Protein AF-A0A5Y1YD82-F1 (afdb_monomer_lite)

Structure (mmCIF, N/CA/C/O backbone):
data_AF-A0A5Y1YD82-F1
#
_entry.id   AF-A0A5Y1YD82-F1
#
loop_
_atom_site.group_PDB
_atom_site.id
_atom_site.type_symbol
_atom_site.label_atom_id
_atom_site.label_alt_id
_atom_site.label_comp_id
_atom_site.label_asym_id
_atom_site.label_entity_id
_atom_site.label_seq_id
_atom_site.pdbx_PDB_ins_code
_atom_site.Cartn_x
_atom_site.Cartn_y
_atom_site.Cartn_z
_atom_site.occupancy
_atom_site.B_iso_or_equiv
_atom_site.auth_seq_id
_atom_site.auth_comp_id
_atom_site.auth_asym_id
_atom_site.auth_atom_id
_atom_site.pdbx_PDB_model_num
ATOM 1 N N . MET A 1 1 ? 6.017 -5.560 -27.599 1.00 80.31 1 MET A N 1
ATOM 2 C CA . MET A 1 1 ? 6.055 -4.104 -27.843 1.00 80.31 1 MET A CA 1
ATOM 3 C C . MET A 1 1 ? 4.848 -3.434 -27.216 1.00 80.31 1 MET A C 1
ATOM 5 O O . MET A 1 1 ? 3.719 -3.766 -27.571 1.00 80.31 1 MET A O 1
ATOM 9 N N . ARG A 1 2 ? 5.091 -2.476 -26.322 1.00 87.25 2 ARG A N 1
ATOM 10 C CA . ARG A 1 2 ? 4.106 -1.483 -25.877 1.00 87.25 2 ARG A CA 1
ATOM 11 C C . ARG A 1 2 ? 4.616 -0.113 -26.314 1.00 87.25 2 ARG A C 1
ATOM 13 O O . ARG A 1 2 ? 5.821 0.108 -26.302 1.00 87.25 2 ARG A O 1
ATOM 20 N N . ALA A 1 3 ? 3.731 0.776 -26.743 1.00 90.56 3 ALA A N 1
ATOM 21 C CA . ALA A 1 3 ? 4.128 2.099 -27.207 1.00 90.56 3 ALA A CA 1
ATOM 22 C C . ALA A 1 3 ? 3.025 3.121 -26.938 1.00 90.56 3 ALA A C 1
ATOM 24 O O . ALA A 1 3 ? 1.842 2.793 -27.032 1.00 90.56 3 ALA A O 1
ATOM 25 N N . ILE A 1 4 ? 3.430 4.354 -26.645 1.00 92.06 4 ILE A N 1
ATOM 26 C CA . ILE A 1 4 ? 2.550 5.521 -26.590 1.00 92.06 4 ILE A CA 1
ATOM 27 C C . ILE A 1 4 ? 2.582 6.167 -27.967 1.00 92.06 4 ILE A C 1
ATOM 29 O O . ILE A 1 4 ? 3.643 6.577 -28.435 1.00 92.06 4 ILE A O 1
ATOM 33 N N . LEU A 1 5 ? 1.431 6.251 -28.628 1.00 92.81 5 LEU A N 1
ATOM 34 C CA . LEU A 1 5 ? 1.308 6.846 -29.956 1.00 92.81 5 LEU A CA 1
ATOM 35 C C . LEU A 1 5 ? 0.398 8.067 -29.896 1.00 92.81 5 LEU A C 1
ATOM 37 O O . LEU A 1 5 ? -0.635 8.052 -29.232 1.00 92.81 5 LEU A O 1
ATOM 41 N N . THR A 1 6 ? 0.750 9.114 -30.636 1.00 91.75 6 THR A N 1
ATOM 42 C CA . THR A 1 6 ? -0.120 10.282 -30.787 1.00 91.75 6 THR A CA 1
ATOM 43 C C . THR A 1 6 ? -1.214 9.981 -31.808 1.00 91.75 6 THR A C 1
ATOM 45 O O . THR A 1 6 ? -0.917 9.597 -32.945 1.00 91.75 6 THR A O 1
ATOM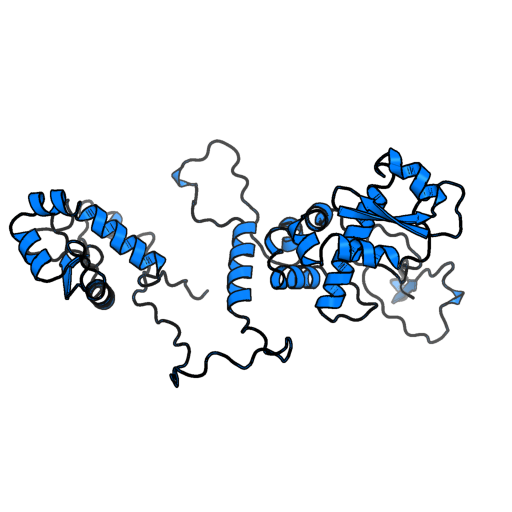 48 N N . ALA A 1 7 ? -2.470 10.169 -31.404 1.00 93.00 7 ALA A N 1
ATOM 49 C CA . ALA A 1 7 ? -3.638 9.998 -32.256 1.00 93.00 7 ALA A CA 1
ATOM 50 C C . ALA A 1 7 ? -4.019 11.309 -32.960 1.00 93.00 7 ALA A C 1
ATOM 52 O O . ALA A 1 7 ? -4.108 12.361 -32.334 1.00 93.00 7 ALA A O 1
ATOM 53 N N . PHE A 1 8 ? -4.286 11.225 -34.262 1.00 93.62 8 PHE A N 1
ATOM 54 C CA . PHE A 1 8 ? -4.741 12.326 -35.109 1.00 93.62 8 PHE A CA 1
ATOM 55 C C . PHE A 1 8 ? -6.108 11.964 -35.706 1.00 93.62 8 PHE A C 1
ATOM 57 O O . PHE A 1 8 ? -6.169 11.332 -36.768 1.00 93.62 8 PHE A O 1
ATOM 64 N N . PRO A 1 9 ? -7.211 12.301 -35.016 1.00 94.00 9 PRO A N 1
ATOM 65 C CA . PRO A 1 9 ? -8.553 11.998 -35.493 1.00 94.00 9 PRO A CA 1
ATOM 66 C C . PRO A 1 9 ? -8.930 12.880 -36.691 1.00 94.00 9 PRO A C 1
ATOM 68 O O . PRO A 1 9 ? -8.783 14.100 -36.663 1.00 94.00 9 PRO A O 1
ATOM 71 N N . GLN A 1 10 ? -9.456 12.254 -37.741 1.00 95.25 10 GLN A N 1
ATOM 72 C CA . GLN A 1 10 ? -10.039 12.898 -38.917 1.00 95.25 10 GLN A CA 1
ATOM 73 C C . GLN A 1 10 ? -11.557 12.724 -38.864 1.00 95.25 10 GLN A C 1
ATOM 75 O O . GLN A 1 10 ? -12.122 11.808 -39.464 1.00 95.25 10 GLN A O 1
ATOM 80 N N . ASN A 1 11 ? -12.225 13.603 -38.114 1.00 93.69 11 ASN A N 1
ATOM 81 C CA . ASN A 1 11 ? -13.640 13.452 -37.753 1.00 93.69 11 ASN A CA 1
ATOM 82 C C . ASN A 1 11 ? -14.576 13.334 -38.969 1.00 93.69 11 ASN A C 1
ATOM 84 O O . ASN A 1 11 ? -15.516 12.543 -38.936 1.00 93.69 11 ASN A O 1
ATOM 88 N N . GLY A 1 12 ? -14.295 14.059 -40.058 1.00 93.69 12 GLY A N 1
ATOM 89 C CA . GLY A 1 12 ? -15.092 13.993 -41.290 1.00 93.69 12 GLY A CA 1
ATOM 90 C C . GLY A 1 12 ? -15.002 12.643 -42.011 1.00 93.69 12 GLY A C 1
ATOM 91 O O . GLY A 1 12 ? -15.996 12.169 -42.548 1.00 93.69 12 GLY A O 1
ATOM 92 N N . ALA A 1 13 ? -13.834 11.995 -41.968 1.00 93.81 13 ALA A N 1
ATOM 93 C CA . ALA A 1 13 ? -13.614 10.670 -42.550 1.00 93.81 13 ALA A CA 1
ATOM 94 C C . ALA A 1 13 ? -13.906 9.526 -41.563 1.00 93.81 13 ALA A C 1
ATOM 96 O O . ALA A 1 13 ? -13.948 8.368 -41.967 1.00 93.81 13 ALA A O 1
ATOM 97 N N . ARG A 1 14 ? -14.090 9.839 -40.271 1.00 92.69 14 ARG A N 1
ATOM 98 C CA . ARG A 1 14 ? -14.199 8.869 -39.166 1.00 92.69 14 ARG A CA 1
ATOM 99 C C . ARG A 1 14 ? -13.013 7.896 -39.107 1.00 92.69 14 ARG A C 1
ATOM 101 O O . ARG A 1 14 ? -13.169 6.733 -38.749 1.00 92.69 14 ARG A O 1
ATOM 108 N N . VAL A 1 15 ? -11.823 8.393 -39.445 1.00 93.50 15 VAL A N 1
ATOM 109 C CA . VAL A 1 15 ? -10.552 7.655 -39.393 1.00 93.50 15 VAL A CA 1
ATOM 110 C C . VAL A 1 15 ? -9.636 8.318 -38.369 1.00 93.50 15 VAL A C 1
ATOM 112 O O . VAL A 1 15 ? -9.556 9.542 -38.322 1.00 93.50 15 VAL A O 1
ATOM 115 N N . THR A 1 16 ? -8.909 7.527 -37.582 1.00 92.50 16 THR A N 1
ATOM 116 C CA . THR A 1 16 ? -7.856 8.024 -36.684 1.00 92.50 16 THR A CA 1
ATOM 117 C C . THR A 1 16 ? -6.507 7.507 -37.153 1.00 92.50 16 THR A C 1
ATOM 119 O O . THR A 1 16 ? -6.305 6.299 -37.260 1.00 92.50 16 THR A O 1
ATOM 122 N N . LEU A 1 17 ? -5.577 8.423 -37.415 1.00 92.25 17 LEU A N 1
ATOM 123 C CA . LEU A 1 17 ? -4.199 8.088 -37.763 1.00 92.25 17 LEU A CA 1
ATOM 124 C C . LEU A 1 17 ? -3.349 8.050 -36.489 1.00 92.25 17 LEU A C 1
ATOM 126 O O . LEU A 1 17 ? -3.398 8.979 -35.685 1.00 92.25 17 LEU A O 1
ATOM 130 N N . LEU A 1 18 ? -2.556 6.994 -36.307 1.00 92.06 18 LEU A N 1
ATOM 131 C CA . LEU A 1 18 ? -1.602 6.880 -35.201 1.00 92.06 18 LEU A CA 1
ATOM 132 C C . LEU A 1 18 ? -0.191 7.145 -35.726 1.00 92.06 18 LEU A C 1
ATOM 134 O O . LEU A 1 18 ? 0.280 6.452 -36.628 1.00 92.06 18 LEU A O 1
ATOM 138 N N . LYS A 1 19 ? 0.505 8.137 -35.165 1.00 91.19 19 LYS A N 1
ATOM 139 C CA . LYS A 1 19 ? 1.877 8.462 -35.579 1.00 91.19 19 LYS A CA 1
ATOM 140 C C . LYS A 1 19 ? 2.870 7.486 -34.938 1.00 91.19 19 LYS A C 1
ATOM 142 O O . LYS A 1 19 ? 3.299 7.698 -33.810 1.00 91.19 19 LYS A O 1
ATOM 147 N N . SER A 1 20 ? 3.253 6.439 -35.673 1.00 88.50 20 SER A N 1
ATOM 148 C CA . SER A 1 20 ? 4.216 5.406 -35.244 1.00 88.50 20 SER A CA 1
ATOM 149 C C . SER A 1 20 ? 5.682 5.844 -35.288 1.00 88.50 20 SER A C 1
ATOM 151 O O . SER A 1 20 ? 6.511 5.272 -34.586 1.00 88.50 20 SER A O 1
ATOM 153 N N . GLY A 1 21 ? 6.032 6.840 -36.108 1.00 88.69 21 GLY A N 1
ATOM 154 C CA . GLY A 1 21 ? 7.402 7.353 -36.204 1.00 88.69 21 GLY A CA 1
ATOM 155 C C . GLY A 1 21 ? 8.426 6.258 -36.528 1.00 88.69 21 GLY A C 1
ATOM 156 O O . GLY A 1 21 ? 8.247 5.484 -37.472 1.00 88.69 21 GLY A O 1
ATOM 157 N N . ASN A 1 22 ? 9.486 6.166 -35.724 1.00 89.00 22 ASN A N 1
ATOM 158 C CA . ASN A 1 22 ? 10.526 5.141 -35.861 1.00 89.00 22 ASN A CA 1
ATOM 159 C C . ASN A 1 22 ? 10.007 3.706 -35.650 1.00 89.00 22 ASN A C 1
ATOM 161 O O . ASN A 1 22 ? 10.654 2.770 -36.107 1.00 89.00 22 ASN A O 1
ATOM 165 N N . LEU A 1 23 ? 8.831 3.510 -35.045 1.00 89.81 23 LEU A N 1
ATOM 166 C CA . LEU A 1 23 ? 8.227 2.190 -34.824 1.00 89.81 23 LEU A CA 1
ATOM 167 C C . LEU A 1 23 ? 7.476 1.643 -36.041 1.00 89.81 23 LEU A C 1
ATOM 169 O O . LEU A 1 23 ? 7.003 0.511 -35.997 1.00 89.81 23 LEU A O 1
ATOM 173 N N . THR A 1 24 ? 7.374 2.404 -37.134 1.00 90.44 24 THR A N 1
ATOM 174 C CA . THR A 1 24 ? 6.628 1.992 -38.339 1.00 90.44 24 THR A CA 1
ATOM 175 C C . THR A 1 24 ? 7.104 0.641 -38.879 1.00 90.44 24 THR A C 1
ATOM 177 O O . THR A 1 24 ? 6.282 -0.203 -39.210 1.00 90.44 24 THR A O 1
ATOM 180 N N . HIS A 1 25 ? 8.417 0.382 -38.862 1.00 90.38 25 HIS A N 1
ATOM 181 C CA . HIS A 1 25 ? 9.002 -0.890 -39.309 1.00 90.38 25 HIS A CA 1
ATOM 182 C C . HIS A 1 25 ? 8.588 -2.109 -38.459 1.00 90.38 25 HIS A C 1
ATOM 184 O O . HIS A 1 25 ? 8.801 -3.249 -38.866 1.00 90.38 25 HIS A O 1
ATOM 190 N N . ARG A 1 26 ? 8.018 -1.887 -37.267 1.00 88.19 26 ARG A N 1
ATOM 191 C CA . ARG A 1 26 ? 7.539 -2.943 -36.362 1.00 88.19 26 ARG A CA 1
ATOM 192 C C . ARG A 1 26 ? 6.059 -3.265 -36.552 1.00 88.19 26 ARG A C 1
ATOM 194 O O . ARG A 1 26 ? 5.584 -4.235 -35.958 1.00 88.19 26 ARG A O 1
ATOM 201 N N . LEU A 1 27 ? 5.346 -2.469 -37.349 1.00 89.94 27 LEU A N 1
ATOM 202 C CA . LEU A 1 27 ? 3.941 -2.667 -37.687 1.00 89.94 27 LEU A CA 1
ATOM 203 C C . LEU A 1 27 ? 3.828 -3.339 -39.060 1.00 89.94 27 LEU A C 1
ATOM 205 O O . LEU A 1 27 ? 4.589 -3.025 -39.970 1.00 89.94 27 LEU A O 1
ATOM 209 N N . ARG A 1 28 ? 2.894 -4.282 -39.206 1.00 91.44 28 ARG A N 1
ATOM 210 C CA . ARG A 1 28 ? 2.653 -5.005 -40.468 1.00 91.44 28 ARG A CA 1
ATOM 211 C C . ARG A 1 28 ? 1.233 -4.799 -40.975 1.00 91.44 28 ARG A C 1
ATOM 213 O O . ARG A 1 28 ? 0.303 -4.660 -40.178 1.00 91.44 28 ARG A O 1
ATOM 220 N N . ASP A 1 29 ? 1.062 -4.886 -42.289 1.00 91.00 29 ASP A N 1
ATOM 221 C CA . ASP A 1 29 ? -0.257 -4.902 -42.917 1.00 91.00 29 ASP A CA 1
ATOM 222 C C . ASP A 1 29 ? -1.116 -6.037 -42.339 1.00 91.00 29 ASP A C 1
ATOM 224 O O . ASP A 1 29 ? -0.660 -7.168 -42.159 1.00 91.00 29 ASP A O 1
ATOM 228 N N . GLY A 1 30 ? -2.361 -5.716 -41.981 1.00 88.69 30 GLY A N 1
ATOM 229 C CA . GLY A 1 30 ? -3.290 -6.656 -41.344 1.00 88.69 30 GLY A CA 1
ATOM 230 C C . GLY A 1 30 ? -3.011 -6.961 -39.864 1.00 88.69 30 GLY A C 1
ATOM 231 O O . GLY A 1 30 ? -3.744 -7.748 -39.261 1.00 88.69 30 GLY A O 1
ATOM 232 N N . GLN A 1 31 ? -1.996 -6.349 -39.238 1.00 91.06 31 GLN A N 1
ATOM 233 C CA . GLN A 1 31 ? -1.749 -6.511 -37.805 1.00 91.06 31 GLN A CA 1
ATOM 234 C C . GLN A 1 31 ? -2.891 -5.907 -36.980 1.00 91.06 31 GLN A C 1
ATOM 236 O O . GLN A 1 31 ? -3.223 -4.730 -37.095 1.00 91.06 31 GLN A O 1
ATOM 241 N N . ARG A 1 32 ? -3.460 -6.711 -36.079 1.00 90.69 32 ARG A N 1
ATOM 242 C CA . ARG A 1 32 ? -4.433 -6.238 -35.090 1.00 90.69 32 ARG A CA 1
ATOM 243 C C . ARG A 1 32 ? -3.694 -5.620 -33.904 1.00 90.69 32 ARG A C 1
ATOM 245 O O . ARG A 1 32 ? -2.802 -6.251 -33.341 1.00 90.69 32 ARG A O 1
ATOM 252 N N . ILE A 1 33 ? -4.077 -4.403 -33.525 1.00 90.06 33 ILE A N 1
ATOM 253 C CA . ILE A 1 33 ? -3.484 -3.646 -32.415 1.00 90.06 33 ILE A CA 1
ATOM 254 C C . ILE A 1 33 ? -4.590 -3.338 -31.402 1.00 90.06 33 ILE A C 1
ATOM 256 O O . ILE A 1 33 ? -5.681 -2.922 -31.785 1.00 90.06 33 ILE A O 1
ATOM 260 N N . MET A 1 34 ? -4.315 -3.561 -30.117 1.00 88.88 34 MET A N 1
ATOM 261 C CA . MET A 1 34 ? -5.186 -3.132 -29.023 1.00 88.88 34 MET A CA 1
ATOM 262 C C . MET A 1 34 ? -4.812 -1.704 -28.624 1.00 88.88 34 MET A C 1
ATOM 264 O O . MET A 1 34 ? -3.634 -1.419 -28.417 1.00 88.88 34 MET A O 1
ATOM 268 N N . ILE A 1 35 ? -5.805 -0.822 -28.529 1.00 91.00 35 ILE A N 1
ATOM 269 C CA . ILE A 1 35 ? -5.627 0.576 -28.127 1.00 91.00 35 ILE A CA 1
ATOM 270 C C . ILE A 1 35 ? -6.256 0.747 -26.748 1.00 91.00 35 ILE A C 1
ATOM 272 O O . ILE A 1 35 ? -7.393 0.330 -26.533 1.00 91.00 35 ILE A O 1
ATOM 276 N N . CYS A 1 36 ? -5.508 1.368 -25.845 1.00 89.56 36 CYS A N 1
ATOM 277 C CA . CYS A 1 36 ? -5.957 1.767 -24.519 1.00 89.56 36 CYS A CA 1
ATOM 278 C C . CYS A 1 36 ? -5.507 3.208 -24.278 1.00 89.56 36 CYS A C 1
ATOM 280 O O . CYS A 1 36 ? -4.514 3.646 -24.867 1.00 89.56 36 CYS A O 1
ATOM 282 N N . ASP A 1 37 ? -6.195 3.915 -23.387 1.00 87.75 37 ASP A N 1
ATOM 283 C CA . ASP A 1 37 ? -5.717 5.208 -22.908 1.00 87.75 37 ASP A CA 1
ATOM 284 C C . ASP A 1 37 ? -4.380 5.055 -22.174 1.00 87.75 37 ASP A C 1
ATOM 286 O O . ASP A 1 37 ? -4.074 4.002 -21.600 1.00 87.75 37 ASP A O 1
ATOM 290 N N . VAL A 1 38 ? -3.569 6.115 -22.206 1.00 87.81 38 VAL A N 1
ATOM 291 C CA . VAL A 1 38 ? -2.279 6.135 -21.514 1.00 87.81 38 VAL A CA 1
ATOM 292 C C . VAL A 1 38 ? -2.537 6.061 -20.005 1.00 87.81 38 VAL A C 1
ATOM 294 O O . VAL A 1 38 ? -3.244 6.916 -19.468 1.00 87.81 38 VAL A O 1
ATOM 297 N N . PRO A 1 39 ? -1.983 5.061 -19.295 1.00 82.25 39 PRO A N 1
ATOM 298 C CA . PRO A 1 39 ? -2.107 4.988 -17.846 1.00 82.25 39 PRO A CA 1
ATOM 299 C C . PRO A 1 39 ? -1.514 6.231 -17.185 1.00 82.25 39 PRO A C 1
ATOM 301 O O . PRO A 1 39 ? -0.498 6.749 -17.640 1.00 82.25 39 PRO A O 1
ATOM 304 N N . ARG A 1 40 ? -2.081 6.657 -16.053 1.00 78.81 40 ARG A N 1
ATOM 305 C CA . ARG A 1 40 ? -1.619 7.837 -15.300 1.00 78.81 40 ARG A CA 1
ATOM 306 C C . ARG A 1 40 ? -0.121 7.795 -14.959 1.00 78.81 40 ARG A C 1
ATOM 308 O O . ARG A 1 40 ? 0.543 8.822 -14.953 1.00 78.81 40 ARG A O 1
ATOM 315 N N . GLN A 1 41 ? 0.430 6.605 -14.718 1.00 78.44 41 GLN A N 1
ATOM 316 C CA . GLN A 1 41 ? 1.859 6.395 -14.447 1.00 78.44 41 GLN A CA 1
ATOM 317 C C . GLN A 1 41 ? 2.760 6.763 -15.637 1.00 78.44 41 GLN A C 1
ATOM 319 O O . GLN A 1 41 ? 3.946 7.008 -15.454 1.00 78.44 41 GLN A O 1
ATOM 324 N N . LEU A 1 42 ? 2.204 6.788 -16.848 1.00 83.44 42 LEU A N 1
ATOM 325 C CA . LEU A 1 42 ? 2.902 7.092 -18.092 1.00 83.44 42 LEU A CA 1
ATOM 326 C C . LEU A 1 42 ? 2.455 8.423 -18.713 1.00 83.44 42 LEU A C 1
ATOM 328 O O . LEU A 1 42 ? 2.864 8.729 -19.827 1.00 83.44 42 LEU A O 1
ATOM 332 N N . GLU A 1 43 ? 1.648 9.227 -18.017 1.00 82.94 43 GLU A N 1
ATOM 333 C CA . GLU A 1 43 ? 1.062 10.466 -18.554 1.00 82.94 43 GLU A CA 1
ATOM 334 C C . GLU A 1 43 ? 2.128 11.467 -19.032 1.00 82.94 43 GLU A C 1
ATOM 336 O O . GLU A 1 43 ? 1.976 12.098 -20.074 1.00 82.94 43 GLU A O 1
ATOM 341 N N . ASN A 1 44 ? 3.257 11.531 -18.322 1.00 83.94 44 ASN A N 1
ATOM 342 C CA . ASN A 1 44 ? 4.395 12.387 -18.670 1.00 83.94 44 ASN A CA 1
ATOM 343 C C . ASN A 1 44 ? 5.432 11.694 -19.574 1.00 83.94 44 ASN A C 1
ATOM 345 O O . ASN A 1 44 ? 6.474 12.274 -19.879 1.00 83.94 44 ASN A O 1
ATOM 349 N N . THR A 1 45 ? 5.191 10.443 -19.978 1.00 85.06 45 THR A N 1
ATOM 350 C CA . THR A 1 45 ? 6.116 9.701 -20.844 1.00 85.06 45 THR A CA 1
ATOM 351 C C . THR A 1 45 ? 5.920 10.153 -22.292 1.00 85.06 45 THR A C 1
ATOM 353 O O . THR A 1 45 ? 4.787 10.170 -22.778 1.00 85.06 45 THR A O 1
ATOM 356 N N . PRO A 1 46 ? 6.994 10.514 -23.018 1.00 89.00 46 PRO A N 1
ATOM 357 C CA . PRO A 1 46 ? 6.875 10.934 -24.407 1.00 89.00 46 PRO A CA 1
ATOM 358 C C . PRO A 1 46 ? 6.349 9.802 -25.298 1.00 89.00 46 PRO A C 1
ATOM 360 O O . PRO A 1 46 ? 6.525 8.617 -25.011 1.00 89.00 46 PRO A O 1
ATOM 363 N N . ALA A 1 47 ? 5.737 10.177 -26.424 1.00 89.56 47 ALA A N 1
ATOM 364 C CA . ALA A 1 47 ? 5.328 9.216 -27.441 1.00 89.56 47 ALA A CA 1
ATOM 365 C C . ALA A 1 47 ? 6.543 8.424 -27.955 1.00 89.56 47 ALA A C 1
ATOM 367 O O . ALA A 1 47 ? 7.581 8.999 -28.289 1.00 89.56 47 ALA A O 1
ATOM 368 N N . GLY A 1 48 ? 6.402 7.105 -28.035 1.00 89.88 48 GLY A N 1
ATOM 369 C CA . GLY A 1 48 ? 7.490 6.194 -28.359 1.00 89.88 48 GLY A CA 1
ATOM 370 C C . GLY A 1 48 ? 7.275 4.800 -27.785 1.00 89.88 48 GLY A C 1
ATOM 371 O O . GLY A 1 48 ? 6.219 4.479 -27.237 1.00 89.88 48 GLY A O 1
ATOM 372 N N . GLU A 1 49 ? 8.285 3.952 -27.945 1.00 88.00 49 GLU A N 1
ATOM 373 C CA . GLU A 1 49 ? 8.292 2.622 -27.346 1.00 88.00 49 GLU A CA 1
ATOM 374 C C . GLU A 1 49 ? 8.471 2.720 -25.832 1.00 88.00 49 GLU A C 1
ATOM 376 O O . GLU A 1 49 ? 9.329 3.449 -25.338 1.00 88.00 49 GLU A O 1
ATOM 381 N N . ILE A 1 50 ? 7.654 1.963 -25.105 1.00 85.31 50 ILE A N 1
ATOM 382 C CA . ILE A 1 50 ? 7.772 1.829 -23.660 1.00 85.31 50 ILE A CA 1
ATOM 383 C C . ILE A 1 50 ? 8.699 0.638 -23.386 1.00 85.31 50 ILE A C 1
ATOM 385 O O . ILE A 1 50 ? 8.462 -0.432 -23.960 1.00 85.31 50 ILE A O 1
ATOM 389 N N . PRO A 1 51 ? 9.710 0.781 -22.506 1.00 78.25 51 PRO A N 1
ATOM 390 C CA . PRO A 1 51 ? 10.556 -0.333 -22.095 1.00 78.25 51 PRO A CA 1
ATOM 391 C C . PRO A 1 51 ? 9.723 -1.541 -21.651 1.00 78.25 51 PRO A C 1
ATOM 393 O O . PRO A 1 51 ? 8.759 -1.398 -20.896 1.00 78.25 51 PRO A O 1
ATOM 396 N N . GLU A 1 52 ? 10.088 -2.735 -22.124 1.00 69.19 52 GLU A N 1
ATOM 397 C CA . GLU A 1 52 ? 9.398 -3.977 -21.738 1.00 69.19 52 GLU A CA 1
ATOM 398 C C . GLU A 1 52 ? 9.732 -4.394 -20.295 1.00 69.19 52 GLU A C 1
ATOM 400 O O . GLU A 1 52 ? 8.943 -5.081 -19.654 1.00 69.19 52 GLU A O 1
ATOM 405 N N . SER A 1 53 ? 10.864 -3.927 -19.761 1.00 71.00 53 SER A N 1
ATOM 406 C CA . SER A 1 53 ? 11.335 -4.215 -18.407 1.00 71.00 53 SER A CA 1
ATOM 407 C C . SER A 1 53 ? 10.959 -3.130 -17.394 1.00 71.00 53 SER A C 1
ATOM 409 O O . SER A 1 53 ? 10.989 -1.940 -17.706 1.00 71.00 53 SER A O 1
ATOM 411 N N . GLY A 1 54 ? 10.727 -3.548 -16.148 1.00 78.62 54 GLY A N 1
ATOM 412 C CA . GLY A 1 54 ? 10.497 -2.663 -15.002 1.00 78.62 54 GLY A CA 1
ATOM 413 C C . GLY A 1 54 ? 9.027 -2.568 -14.594 1.00 78.62 54 GLY A C 1
ATOM 414 O O . GLY A 1 54 ? 8.137 -3.079 -15.273 1.00 78.62 54 GLY A O 1
ATOM 415 N N . GLN A 1 55 ? 8.773 -1.934 -13.451 1.00 88.38 55 GLN A N 1
ATOM 416 C CA . GLN A 1 55 ? 7.430 -1.725 -12.904 1.00 88.38 55 GLN A CA 1
ATOM 417 C C . GLN A 1 55 ? 7.112 -0.232 -12.902 1.00 88.38 55 GLN A C 1
ATOM 419 O O . GLN A 1 55 ? 7.750 0.530 -12.179 1.00 88.38 55 GLN A O 1
ATOM 424 N N . TRP A 1 56 ? 6.113 0.208 -13.671 1.00 86.31 56 TRP A N 1
ATOM 425 C CA . TRP A 1 56 ? 5.780 1.640 -13.760 1.00 86.31 56 TRP A CA 1
ATOM 426 C C . TRP A 1 56 ? 5.317 2.208 -12.419 1.00 86.31 56 TRP A C 1
ATOM 428 O O . TRP A 1 56 ? 5.615 3.349 -12.083 1.00 86.31 56 TRP A O 1
ATOM 438 N N . LEU A 1 57 ? 4.646 1.383 -11.611 1.00 90.56 57 LEU A N 1
ATOM 439 C CA . LEU A 1 57 ? 4.182 1.778 -10.286 1.00 90.56 57 LEU A CA 1
ATOM 440 C C . LEU A 1 57 ? 5.331 2.131 -9.325 1.00 90.56 57 LEU A C 1
ATOM 442 O O . LEU A 1 57 ? 5.139 2.939 -8.420 1.00 90.56 57 LEU A O 1
ATOM 446 N N . ALA A 1 58 ? 6.531 1.581 -9.539 1.00 91.94 58 ALA A N 1
ATOM 447 C CA . ALA A 1 58 ? 7.712 1.898 -8.736 1.00 91.94 58 ALA A CA 1
ATOM 448 C C . ALA A 1 58 ? 8.202 3.347 -8.930 1.00 91.94 58 ALA A C 1
ATOM 450 O O . ALA A 1 58 ? 8.964 3.854 -8.109 1.00 91.94 58 ALA A O 1
ATOM 451 N N . GLN A 1 59 ? 7.764 4.017 -10.000 1.00 88.19 59 GLN A N 1
ATOM 452 C CA . GLN A 1 59 ? 8.135 5.397 -10.315 1.00 88.19 59 GLN A CA 1
ATOM 453 C C . GLN A 1 59 ? 7.153 6.425 -9.730 1.00 88.19 59 GLN A C 1
ATOM 455 O O . GLN A 1 59 ? 7.403 7.622 -9.824 1.00 88.19 59 GLN A O 1
ATOM 460 N N . ASP A 1 60 ? 6.047 5.990 -9.115 1.00 89.56 60 ASP A N 1
ATOM 461 C CA . ASP A 1 60 ? 5.058 6.902 -8.535 1.00 89.56 60 ASP A CA 1
ATOM 462 C C . ASP A 1 60 ? 5.629 7.604 -7.295 1.00 89.56 60 ASP A C 1
ATOM 464 O O . ASP A 1 60 ? 5.885 6.986 -6.257 1.00 89.56 60 ASP A O 1
ATOM 468 N N . GLU A 1 61 ? 5.810 8.920 -7.392 1.00 90.56 61 GLU A N 1
ATOM 469 C CA . GLU A 1 61 ? 6.353 9.743 -6.310 1.00 90.56 61 GLU A CA 1
ATOM 470 C C . GLU A 1 61 ? 5.503 9.677 -5.035 1.00 90.56 61 GLU A C 1
ATOM 472 O O . GLU A 1 61 ? 6.032 9.726 -3.923 1.00 90.56 61 GLU A O 1
ATOM 477 N N . ALA A 1 62 ? 4.186 9.483 -5.167 1.00 92.31 62 ALA A N 1
ATOM 478 C CA . ALA A 1 62 ? 3.301 9.390 -4.013 1.00 92.31 62 ALA A CA 1
ATOM 479 C C . ALA A 1 62 ? 3.508 8.103 -3.197 1.00 92.31 62 ALA A C 1
ATOM 481 O O . ALA A 1 62 ? 3.011 8.027 -2.077 1.00 92.31 62 ALA A O 1
ATOM 482 N N . LEU A 1 63 ? 4.230 7.108 -3.726 1.00 95.25 63 LEU A N 1
ATOM 483 C CA . LEU A 1 63 ? 4.570 5.860 -3.037 1.00 95.25 63 LEU A CA 1
ATOM 484 C C . LEU A 1 63 ? 5.983 5.860 -2.429 1.00 95.25 63 LEU A C 1
ATOM 486 O O . LEU A 1 63 ? 6.361 4.887 -1.779 1.00 95.25 63 LEU A O 1
ATOM 490 N N . GLN A 1 64 ? 6.770 6.930 -2.569 1.00 93.81 64 GLN A N 1
ATOM 491 C CA . GLN A 1 64 ? 8.163 6.940 -2.090 1.00 93.81 64 GLN A CA 1
ATOM 492 C C . GLN A 1 64 ? 8.290 6.727 -0.576 1.00 93.81 64 GLN A C 1
ATOM 494 O O . GLN A 1 64 ? 9.195 6.023 -0.118 1.00 93.81 64 GLN A O 1
ATOM 499 N N . SER A 1 65 ? 7.356 7.274 0.209 1.00 95.31 65 SER A N 1
ATOM 500 C CA . SER A 1 65 ? 7.301 7.038 1.657 1.00 95.31 65 SER A CA 1
ATOM 501 C C . SER A 1 65 ? 6.973 5.582 1.995 1.00 95.31 65 SER A C 1
ATOM 503 O O . SER A 1 65 ? 7.580 5.026 2.905 1.00 95.31 65 SER A O 1
ATOM 505 N N . PHE A 1 66 ? 6.091 4.937 1.223 1.00 96.81 66 PHE A N 1
ATOM 506 C CA . PHE A 1 66 ? 5.775 3.513 1.366 1.00 96.81 66 PHE A CA 1
ATOM 507 C C . PHE A 1 66 ? 6.994 2.635 1.075 1.00 96.81 66 PHE A C 1
ATOM 509 O O . PHE A 1 66 ? 7.328 1.758 1.866 1.00 96.81 66 PHE A O 1
ATOM 516 N N . PHE A 1 67 ? 7.700 2.896 -0.028 1.00 96.38 67 PHE A N 1
ATOM 517 C CA . PHE A 1 67 ? 8.884 2.118 -0.406 1.00 96.38 67 PHE A CA 1
ATOM 518 C C . PHE A 1 67 ? 10.072 2.319 0.538 1.00 96.38 67 PHE A C 1
ATOM 520 O O . PHE A 1 67 ? 10.968 1.478 0.572 1.00 96.38 67 PHE A O 1
ATOM 527 N N . SER A 1 68 ? 10.085 3.405 1.311 1.00 94.69 68 SER A N 1
ATOM 528 C CA . SER A 1 68 ? 11.134 3.704 2.291 1.00 94.69 68 SER A CA 1
ATOM 529 C C . SER A 1 68 ? 10.813 3.214 3.709 1.00 94.69 68 SER A C 1
ATOM 531 O O . SER A 1 68 ? 11.688 3.269 4.572 1.00 94.69 68 SER A O 1
ATOM 533 N N . ASP A 1 69 ? 9.594 2.730 3.973 1.00 95.25 69 ASP A N 1
ATOM 534 C CA . ASP A 1 69 ? 9.197 2.229 5.293 1.00 95.25 69 ASP A CA 1
ATOM 535 C C . ASP A 1 69 ? 9.903 0.893 5.597 1.00 95.25 69 ASP A C 1
ATOM 537 O O . ASP A 1 69 ? 9.827 -0.078 4.837 1.00 95.25 69 ASP A O 1
ATOM 541 N N . SER A 1 70 ? 10.590 0.823 6.739 1.00 93.94 70 SER A N 1
ATOM 542 C CA . SER A 1 70 ? 11.361 -0.357 7.148 1.00 93.94 70 SER A CA 1
ATOM 543 C C . SER A 1 70 ? 10.497 -1.611 7.303 1.00 93.94 70 SER A C 1
ATOM 545 O O . SER A 1 70 ? 10.963 -2.719 7.035 1.00 93.94 70 SER A O 1
ATOM 547 N N . ARG A 1 71 ? 9.222 -1.461 7.676 1.00 94.25 71 ARG A N 1
ATOM 548 C CA . ARG A 1 71 ? 8.272 -2.573 7.803 1.00 94.25 71 ARG A CA 1
ATOM 549 C C . ARG A 1 71 ? 7.912 -3.132 6.436 1.00 94.25 71 ARG A C 1
ATOM 551 O O . ARG A 1 71 ? 7.848 -4.348 6.288 1.00 94.25 71 ARG A O 1
ATOM 558 N N . VAL A 1 72 ? 7.755 -2.268 5.433 1.00 96.00 72 VAL A N 1
ATOM 559 C CA . VAL A 1 72 ? 7.501 -2.664 4.039 1.00 96.00 72 VAL A CA 1
ATOM 560 C C . VAL A 1 72 ? 8.718 -3.384 3.461 1.00 96.00 72 VAL A C 1
ATOM 562 O O . VAL A 1 72 ? 8.575 -4.458 2.877 1.00 96.00 72 VAL A O 1
ATOM 565 N N . ILE A 1 73 ? 9.922 -2.856 3.696 1.00 94.06 73 ILE A N 1
ATOM 566 C CA . ILE A 1 73 ? 11.183 -3.490 3.281 1.00 94.06 73 ILE A CA 1
ATOM 567 C C . ILE A 1 73 ? 11.311 -4.888 3.903 1.00 94.06 73 ILE A C 1
ATOM 569 O O . ILE A 1 73 ? 11.571 -5.865 3.199 1.00 94.06 73 ILE A O 1
ATOM 573 N N . ASN A 1 74 ? 11.073 -5.017 5.210 1.00 92.56 74 ASN A N 1
ATOM 574 C CA . ASN A 1 74 ? 11.119 -6.305 5.904 1.00 92.56 74 ASN A CA 1
ATOM 575 C C . ASN A 1 74 ? 10.035 -7.268 5.397 1.00 92.56 74 ASN A C 1
ATOM 577 O O . ASN A 1 74 ? 10.314 -8.442 5.146 1.00 92.56 74 ASN A O 1
ATOM 581 N N . ALA A 1 75 ? 8.821 -6.768 5.157 1.00 91.25 75 ALA A N 1
ATOM 582 C CA . ALA A 1 75 ? 7.735 -7.533 4.560 1.00 91.25 75 ALA A CA 1
ATOM 583 C C . ALA A 1 75 ? 8.056 -8.021 3.139 1.00 91.25 75 ALA A C 1
ATOM 585 O O . ALA A 1 75 ? 7.549 -9.071 2.752 1.00 91.25 75 ALA A O 1
ATOM 586 N N . ALA A 1 76 ? 8.910 -7.330 2.383 1.00 91.25 76 ALA A N 1
ATOM 587 C CA . ALA A 1 76 ? 9.381 -7.755 1.064 1.00 91.25 76 ALA A CA 1
ATOM 588 C C . ALA A 1 76 ? 10.591 -8.716 1.103 1.00 91.25 76 ALA A C 1
ATOM 590 O O . ALA A 1 76 ? 11.086 -9.130 0.060 1.00 91.25 76 ALA A O 1
ATOM 591 N N . GLY A 1 77 ? 11.063 -9.125 2.287 1.00 86.62 77 GLY A N 1
ATOM 592 C CA . GLY A 1 77 ? 12.211 -10.033 2.442 1.00 86.62 77 GLY A CA 1
ATOM 593 C C . GLY A 1 77 ? 13.484 -9.365 2.969 1.00 86.62 77 GLY A C 1
ATOM 594 O O . GLY A 1 77 ? 14.525 -10.016 3.044 1.00 86.62 77 GLY A O 1
ATOM 595 N N . GLY A 1 78 ? 13.398 -8.094 3.364 1.00 92.94 78 GLY A N 1
ATOM 596 C CA . GLY A 1 78 ? 14.463 -7.358 4.036 1.00 92.94 78 GLY A CA 1
ATOM 597 C C . GLY A 1 78 ? 15.643 -6.961 3.137 1.00 92.94 78 GLY A C 1
ATOM 598 O O . GLY A 1 78 ? 15.667 -7.268 1.941 1.00 92.94 78 GLY A O 1
ATOM 599 N N . PRO A 1 79 ? 16.658 -6.290 3.714 1.00 92.56 79 PRO A N 1
ATOM 600 C CA . PRO A 1 79 ? 17.815 -5.780 2.973 1.00 92.56 79 PRO A CA 1
ATOM 601 C C . PRO A 1 79 ? 18.600 -6.849 2.196 1.00 92.56 79 PRO A C 1
ATOM 603 O O . PRO A 1 79 ? 19.104 -6.570 1.109 1.00 92.56 79 PRO A O 1
ATOM 606 N N . GLU A 1 80 ? 18.678 -8.084 2.705 1.00 92.94 80 GLU A N 1
ATOM 607 C CA . GLU A 1 80 ? 19.344 -9.192 2.000 1.00 92.94 80 GLU A CA 1
ATOM 608 C C . GLU A 1 80 ? 18.568 -9.653 0.760 1.00 92.94 80 GLU A C 1
ATOM 610 O O . GLU A 1 80 ? 19.167 -10.008 -0.262 1.00 92.94 80 GLU A O 1
ATOM 615 N N . GLY A 1 81 ? 17.233 -9.608 0.816 1.00 93.38 81 GLY A N 1
ATOM 616 C CA . GLY A 1 81 ? 16.376 -9.868 -0.338 1.00 93.38 81 GLY A CA 1
ATOM 617 C C . GLY A 1 81 ? 16.611 -8.842 -1.446 1.00 93.38 81 GLY A C 1
ATOM 618 O O . GLY A 1 81 ? 16.825 -9.225 -2.599 1.00 93.38 81 GLY A O 1
ATOM 619 N N . LEU A 1 82 ? 16.670 -7.558 -1.078 1.00 95.69 82 LEU A N 1
ATOM 620 C CA . LEU A 1 82 ? 16.990 -6.466 -1.998 1.00 95.69 82 LEU A CA 1
ATOM 621 C C . LEU A 1 82 ? 18.381 -6.650 -2.616 1.00 95.69 82 LEU A C 1
ATOM 623 O O . LEU A 1 82 ? 18.524 -6.615 -3.836 1.00 95.69 82 LEU A O 1
ATOM 627 N N . LYS A 1 83 ? 19.404 -6.912 -1.797 1.00 95.75 83 LYS A N 1
ATOM 628 C CA . LYS A 1 83 ? 20.778 -7.155 -2.263 1.00 95.75 83 LYS A CA 1
ATOM 629 C C . LYS A 1 83 ? 20.856 -8.319 -3.250 1.00 95.75 83 LYS A C 1
ATOM 631 O O . LYS A 1 83 ? 21.506 -8.209 -4.288 1.00 95.75 83 LYS A O 1
ATOM 636 N N . THR A 1 84 ? 20.166 -9.419 -2.957 1.00 95.88 84 THR A N 1
ATOM 637 C CA . THR A 1 84 ? 20.108 -10.590 -3.844 1.00 95.88 84 THR A CA 1
ATOM 638 C C . THR A 1 84 ? 19.443 -10.251 -5.175 1.00 95.88 84 THR A C 1
ATOM 640 O O . THR A 1 84 ? 19.906 -10.695 -6.225 1.00 95.88 84 THR A O 1
ATOM 643 N N . TRP A 1 85 ? 18.364 -9.466 -5.148 1.00 95.44 85 TRP A N 1
ATOM 644 C CA . TRP A 1 85 ? 17.661 -9.030 -6.351 1.00 95.44 85 TRP A CA 1
ATOM 645 C C . TRP A 1 85 ? 18.524 -8.092 -7.204 1.00 95.44 85 TRP A C 1
ATOM 647 O O . TRP A 1 85 ? 18.737 -8.371 -8.383 1.00 95.44 85 TRP A O 1
ATOM 657 N N . VAL A 1 86 ? 19.124 -7.064 -6.593 1.00 96.62 86 VAL A N 1
ATOM 658 C CA . VAL A 1 86 ? 20.045 -6.125 -7.259 1.00 96.62 86 VAL A CA 1
ATOM 659 C C . VAL A 1 86 ? 21.272 -6.851 -7.821 1.00 96.62 86 VAL A C 1
ATOM 661 O O . VAL A 1 86 ? 21.742 -6.535 -8.910 1.00 96.62 86 VAL A O 1
ATOM 664 N N . GLY A 1 87 ? 21.766 -7.887 -7.138 1.00 95.94 87 GLY A N 1
ATOM 665 C CA . GLY A 1 87 ? 22.895 -8.697 -7.605 1.00 95.94 87 GLY A CA 1
ATOM 666 C C . GLY A 1 87 ? 22.672 -9.433 -8.928 1.00 95.94 87 GLY A C 1
ATOM 667 O O . GLY A 1 87 ? 23.648 -9.849 -9.549 1.00 95.94 87 GLY A O 1
ATOM 668 N N . ARG A 1 88 ? 21.420 -9.572 -9.383 1.00 93.62 88 ARG A N 1
ATOM 669 C CA . ARG A 1 88 ? 21.078 -10.191 -10.675 1.00 93.62 88 ARG A CA 1
ATOM 670 C C . ARG A 1 88 ? 21.154 -9.214 -11.846 1.00 93.62 88 ARG A C 1
ATOM 672 O O . ARG A 1 88 ? 21.024 -9.649 -12.987 1.00 93.62 88 ARG A O 1
ATOM 679 N N . MET A 1 89 ? 21.335 -7.922 -11.580 1.00 93.50 89 MET A N 1
ATOM 680 C CA . MET A 1 89 ? 21.466 -6.925 -12.635 1.00 93.50 89 MET A CA 1
ATOM 681 C C . MET A 1 89 ? 22.763 -7.158 -13.426 1.00 93.50 89 MET A C 1
ATOM 683 O O . MET A 1 89 ? 23.813 -7.404 -12.815 1.00 93.50 89 MET A O 1
ATOM 687 N N . PRO A 1 90 ? 22.690 -7.107 -14.769 1.00 91.50 90 PRO A N 1
ATOM 688 C CA . PRO A 1 90 ? 23.804 -7.477 -15.638 1.00 91.50 90 PRO A CA 1
ATOM 689 C C . PRO A 1 90 ? 24.895 -6.408 -15.720 1.00 91.50 90 PRO A C 1
ATOM 691 O O . PRO A 1 90 ? 26.023 -6.752 -16.054 1.00 91.50 90 PRO A O 1
ATOM 694 N N . ASP A 1 91 ? 24.579 -5.153 -15.388 1.00 92.75 91 ASP A N 1
ATOM 695 C CA . ASP A 1 91 ? 25.442 -3.997 -15.630 1.00 92.75 91 ASP A CA 1
ATOM 696 C C . ASP A 1 91 ? 25.660 -3.147 -14.370 1.00 92.75 91 ASP A C 1
ATOM 698 O O . ASP A 1 91 ? 24.921 -3.225 -13.383 1.00 92.75 91 ASP A O 1
ATOM 702 N N . CYS A 1 92 ? 26.702 -2.314 -14.414 1.00 94.81 92 CYS A N 1
ATOM 703 C CA . CYS A 1 92 ? 26.960 -1.283 -13.413 1.00 94.81 92 CYS A CA 1
ATOM 704 C C . CYS A 1 92 ? 25.902 -0.173 -13.517 1.00 94.81 92 CYS A C 1
ATOM 706 O O . CYS A 1 92 ? 25.615 0.306 -14.608 1.00 94.81 92 CYS A O 1
ATOM 708 N N . GLN A 1 93 ? 25.349 0.261 -12.382 1.00 94.38 93 GLN A N 1
ATOM 709 C CA . GLN A 1 93 ? 24.304 1.292 -12.334 1.00 94.38 93 GLN A CA 1
ATOM 710 C C . GLN A 1 93 ? 24.838 2.713 -12.108 1.00 94.38 93 GLN A C 1
ATOM 712 O O . GLN A 1 93 ? 24.051 3.658 -12.039 1.00 94.38 93 GLN A O 1
ATOM 717 N N . CYS A 1 94 ? 26.153 2.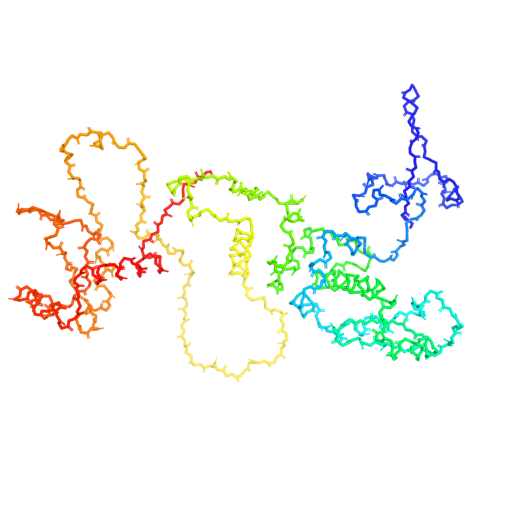880 -11.952 1.00 92.94 94 CYS A N 1
ATOM 718 C CA . CYS A 1 94 ? 26.760 4.207 -11.961 1.00 92.94 94 CYS A CA 1
ATOM 719 C C . CYS A 1 94 ? 26.735 4.757 -13.391 1.00 92.94 94 CYS A C 1
ATOM 721 O O . CYS A 1 94 ? 27.147 4.049 -14.305 1.00 92.94 94 CYS A O 1
ATOM 723 N N . ALA A 1 95 ? 26.247 5.986 -13.571 1.00 88.06 95 ALA A N 1
ATOM 724 C CA . ALA A 1 95 ? 26.153 6.619 -14.887 1.00 88.06 95 ALA A CA 1
ATOM 725 C C . ALA A 1 95 ? 27.514 7.102 -15.413 1.00 88.06 95 ALA A C 1
ATOM 727 O O . ALA A 1 95 ? 27.727 7.126 -16.621 1.00 88.06 95 ALA A O 1
ATOM 728 N N . ASP A 1 96 ? 28.417 7.466 -14.501 1.00 83.38 96 ASP A N 1
ATOM 729 C CA . ASP A 1 96 ? 29.695 8.088 -14.822 1.00 83.38 96 ASP A CA 1
ATOM 730 C C . ASP A 1 96 ? 30.879 7.186 -14.443 1.00 83.38 96 ASP A C 1
ATOM 732 O O . ASP A 1 96 ? 30.861 6.457 -13.443 1.00 83.38 96 ASP A O 1
ATOM 736 N N . GLY A 1 97 ? 31.959 7.317 -15.212 1.00 78.44 97 GLY A N 1
ATOM 737 C CA . GLY A 1 97 ? 33.267 6.739 -14.913 1.00 78.44 97 GLY A CA 1
ATOM 738 C C . GLY A 1 97 ? 33.661 5.545 -15.780 1.00 78.44 97 GLY A C 1
ATOM 739 O O . GLY A 1 97 ? 32.875 5.002 -16.553 1.00 78.44 97 GLY A O 1
ATOM 740 N N . ASP A 1 98 ? 34.920 5.134 -15.634 1.00 84.25 98 ASP A N 1
ATOM 741 C CA . ASP A 1 98 ? 35.478 4.005 -16.374 1.00 84.25 98 ASP A CA 1
ATOM 742 C C . ASP A 1 98 ? 35.005 2.677 -15.769 1.00 84.25 98 ASP A C 1
ATOM 744 O O . ASP A 1 98 ? 35.386 2.287 -14.659 1.00 84.25 98 ASP A O 1
ATOM 748 N N . HIS A 1 99 ? 34.153 1.968 -16.508 1.00 90.81 99 HIS A N 1
ATOM 749 C CA . HIS A 1 99 ? 33.571 0.709 -16.059 1.00 90.81 99 HIS A CA 1
ATOM 750 C C . HIS A 1 99 ? 34.471 -0.497 -16.345 1.00 90.81 99 HIS A C 1
ATOM 752 O O . HIS A 1 99 ? 35.055 -0.643 -17.419 1.00 90.81 99 HIS A O 1
ATOM 758 N N . VAL A 1 100 ? 34.513 -1.426 -15.388 1.00 90.62 100 VAL A N 1
ATOM 759 C CA . VAL A 1 100 ? 35.216 -2.712 -15.508 1.00 90.62 100 VAL A CA 1
ATOM 760 C C . VAL A 1 100 ? 34.236 -3.885 -15.463 1.00 90.62 100 VAL A C 1
ATOM 762 O O . VAL A 1 100 ? 33.125 -3.762 -14.954 1.00 90.62 100 VAL A O 1
ATOM 765 N N . ARG A 1 101 ? 34.650 -5.057 -15.965 1.00 89.19 101 ARG A N 1
ATOM 766 C CA . ARG A 1 101 ? 33.776 -6.245 -16.073 1.00 89.19 101 ARG A CA 1
ATOM 767 C C . ARG A 1 101 ? 33.357 -6.853 -14.731 1.00 89.19 101 ARG A C 1
ATOM 769 O O . ARG A 1 101 ? 32.306 -7.477 -14.648 1.00 89.19 101 ARG A O 1
ATOM 776 N N . ASN A 1 102 ? 34.186 -6.722 -13.696 1.00 92.81 102 ASN A N 1
ATOM 777 C CA . ASN A 1 102 ? 33.912 -7.339 -12.400 1.00 92.81 102 ASN A CA 1
ATOM 778 C C . ASN A 1 102 ? 32.864 -6.522 -11.648 1.00 92.81 102 ASN A C 1
ATOM 780 O O . ASN A 1 102 ? 33.115 -5.361 -11.324 1.00 92.81 102 ASN A O 1
ATOM 784 N N . LEU A 1 103 ? 31.721 -7.139 -11.356 1.00 95.12 103 LEU A N 1
ATOM 785 C CA . LEU A 1 103 ? 30.591 -6.493 -10.699 1.00 95.12 103 LEU A CA 1
ATOM 786 C C . LEU A 1 103 ? 30.448 -6.926 -9.238 1.00 95.12 103 LEU A C 1
ATOM 788 O O . LEU A 1 103 ? 30.423 -8.117 -8.918 1.00 95.12 103 LEU A O 1
ATOM 792 N N . THR A 1 104 ? 30.239 -5.953 -8.367 1.00 94.25 104 THR A N 1
ATOM 793 C CA . THR A 1 104 ? 29.952 -6.095 -6.942 1.00 94.25 104 THR A CA 1
ATOM 794 C C . THR A 1 104 ? 28.553 -5.559 -6.634 1.00 94.25 104 THR A C 1
ATOM 796 O O . THR A 1 104 ? 27.948 -4.816 -7.411 1.00 94.25 104 THR A O 1
ATOM 799 N N . THR A 1 105 ? 27.968 -6.018 -5.530 1.00 96.56 105 THR A N 1
ATOM 800 C CA . THR A 1 105 ? 26.692 -5.483 -5.038 1.00 96.56 105 THR A CA 1
ATOM 801 C C . THR A 1 105 ? 26.948 -4.837 -3.697 1.00 96.56 105 THR A C 1
ATOM 803 O O . THR A 1 105 ? 27.105 -5.529 -2.688 1.00 96.56 105 THR A O 1
ATOM 806 N N . ALA A 1 106 ? 26.999 -3.512 -3.710 1.00 94.00 106 ALA A N 1
ATOM 807 C CA . ALA A 1 106 ? 27.157 -2.721 -2.511 1.00 94.00 106 ALA A CA 1
ATOM 808 C C . ALA A 1 106 ? 25.833 -2.673 -1.748 1.00 94.00 106 ALA A C 1
ATOM 810 O O . ALA A 1 106 ? 24.755 -2.573 -2.341 1.00 94.00 106 ALA A O 1
ATOM 811 N N . GLN A 1 107 ? 25.930 -2.736 -0.425 1.00 93.75 107 GLN A N 1
ATOM 812 C CA . GLN A 1 107 ? 24.805 -2.584 0.485 1.00 93.75 107 GLN A CA 1
ATOM 813 C C . GLN A 1 107 ? 25.113 -1.423 1.421 1.00 93.75 107 GLN A C 1
ATOM 815 O O . GLN A 1 107 ? 26.180 -1.380 2.037 1.00 93.75 107 GLN A O 1
ATOM 820 N N . THR A 1 108 ? 24.209 -0.456 1.483 1.00 90.12 108 THR A N 1
ATOM 821 C CA . THR A 1 108 ? 24.369 0.732 2.316 1.00 90.12 108 THR A CA 1
ATOM 822 C C . THR A 1 108 ? 23.953 0.442 3.756 1.00 90.12 108 THR A C 1
ATOM 824 O O . THR A 1 108 ? 23.246 -0.526 4.040 1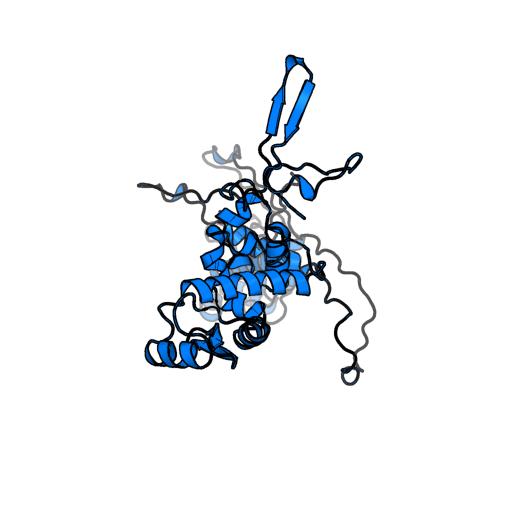.00 90.12 108 THR A O 1
ATOM 827 N N . GLN A 1 109 ? 24.389 1.288 4.692 1.00 84.44 109 GLN A N 1
ATOM 828 C CA . GLN A 1 109 ? 24.100 1.105 6.118 1.00 84.44 109 GLN A CA 1
ATOM 829 C C . GLN A 1 109 ? 22.597 1.205 6.440 1.00 84.44 109 GLN A C 1
ATOM 831 O O . GLN A 1 109 ? 22.126 0.555 7.368 1.00 84.44 109 GLN A O 1
ATOM 836 N N . ASP A 1 110 ? 21.834 1.963 5.650 1.00 84.00 110 ASP A N 1
ATOM 837 C CA . ASP A 1 110 ? 20.369 2.055 5.720 1.00 84.00 110 ASP A CA 1
ATOM 838 C C . ASP A 1 110 ? 19.649 0.876 5.029 1.00 84.00 110 ASP A C 1
ATOM 840 O O . ASP A 1 110 ? 18.428 0.889 4.881 1.00 84.00 110 ASP A O 1
ATOM 844 N N . GLY A 1 111 ? 20.383 -0.154 4.593 1.00 85.62 111 GLY A N 1
ATOM 845 C CA . GLY A 1 111 ? 19.822 -1.359 3.981 1.00 85.62 111 GLY A CA 1
ATOM 846 C C . GLY A 1 111 ? 19.417 -1.200 2.513 1.00 85.62 111 GLY A C 1
ATOM 847 O O . GLY A 1 111 ? 18.700 -2.048 1.983 1.00 85.62 111 GLY A O 1
ATOM 848 N N . GLY A 1 112 ? 19.850 -0.130 1.844 1.00 93.31 112 GLY A N 1
ATOM 849 C CA . GLY A 1 112 ? 19.778 0.001 0.391 1.00 93.31 112 GLY A CA 1
ATOM 850 C C . GLY A 1 112 ? 20.797 -0.890 -0.323 1.00 93.31 112 GLY A C 1
ATOM 851 O O . GLY A 1 112 ? 21.752 -1.375 0.284 1.00 93.31 112 GLY A O 1
ATOM 852 N N . ALA A 1 113 ? 20.606 -1.116 -1.625 1.00 96.38 113 ALA A N 1
ATOM 853 C CA . ALA A 1 113 ? 21.563 -1.861 -2.437 1.00 96.38 113 ALA A CA 1
ATOM 854 C C . ALA A 1 113 ? 21.694 -1.286 -3.851 1.00 96.38 113 ALA A C 1
ATOM 856 O O . ALA A 1 113 ? 20.722 -0.799 -4.438 1.00 96.38 113 ALA A O 1
ATOM 857 N N . VAL A 1 114 ? 22.900 -1.383 -4.407 1.00 96.81 114 VAL A N 1
ATOM 858 C CA . VAL A 1 114 ? 23.229 -0.922 -5.761 1.00 96.81 114 VAL A CA 1
ATOM 859 C C . VAL A 1 114 ? 24.229 -1.868 -6.426 1.00 96.81 114 VAL A C 1
ATOM 861 O O . VAL A 1 114 ? 25.138 -2.391 -5.775 1.00 96.81 114 VAL A O 1
ATOM 864 N N . ARG A 1 115 ? 24.044 -2.120 -7.726 1.00 96.62 115 ARG A N 1
ATOM 865 C CA . ARG A 1 115 ? 24.951 -2.935 -8.538 1.00 96.62 115 ARG A CA 1
ATOM 866 C C . ARG A 1 115 ? 26.011 -2.039 -9.162 1.00 96.62 115 ARG A C 1
ATOM 868 O O . ARG A 1 115 ? 25.681 -1.112 -9.897 1.00 96.62 115 ARG A O 1
ATOM 875 N N . LEU A 1 116 ? 27.280 -2.312 -8.884 1.00 96.25 116 LEU A N 1
ATOM 876 C CA . LEU A 1 116 ? 28.405 -1.505 -9.355 1.00 96.25 116 LEU A CA 1
ATOM 877 C C . LEU A 1 116 ? 29.491 -2.399 -9.941 1.00 96.25 116 LEU A C 1
ATOM 879 O O . LEU A 1 116 ? 29.600 -3.568 -9.590 1.00 96.25 116 LEU A O 1
ATOM 883 N N . CYS A 1 117 ? 30.319 -1.858 -10.831 1.00 95.69 117 CYS A N 1
ATOM 884 C CA . CYS A 1 117 ? 31.608 -2.483 -11.099 1.00 95.69 117 CYS A CA 1
ATOM 885 C C . CYS A 1 117 ? 32.584 -2.187 -9.959 1.00 95.69 117 CYS A C 1
ATOM 887 O O . CYS A 1 117 ? 32.456 -1.176 -9.272 1.00 95.69 117 CYS A O 1
ATOM 889 N N . HIS A 1 118 ? 33.594 -3.035 -9.794 1.00 93.56 118 HIS A N 1
ATOM 890 C CA . HIS A 1 118 ? 34.558 -2.931 -8.699 1.00 93.56 118 HIS A CA 1
ATOM 891 C C . HIS A 1 118 ? 35.281 -1.567 -8.654 1.00 93.56 118 HIS A C 1
ATOM 893 O O . HIS A 1 118 ? 35.652 -1.100 -7.578 1.00 93.56 118 HIS A O 1
ATOM 899 N N . ALA A 1 119 ? 35.471 -0.912 -9.808 1.00 92.69 119 ALA A N 1
ATOM 900 C CA . ALA A 1 119 ? 36.048 0.431 -9.891 1.00 92.69 119 ALA A CA 1
ATOM 901 C C . ALA A 1 119 ? 35.090 1.505 -9.343 1.00 92.69 119 ALA A C 1
ATOM 903 O O . ALA A 1 119 ? 35.472 2.280 -8.468 1.00 92.69 119 ALA A O 1
ATOM 904 N N . CYS A 1 120 ? 33.832 1.518 -9.800 1.00 93.88 120 CYS A N 1
ATOM 905 C CA . CYS A 1 120 ? 32.813 2.441 -9.292 1.00 93.88 120 CYS A CA 1
ATOM 906 C C . CYS A 1 120 ? 32.517 2.198 -7.805 1.00 93.88 120 CYS A C 1
ATOM 908 O O . CYS A 1 120 ? 32.361 3.156 -7.054 1.00 93.88 120 CYS A O 1
ATOM 910 N N . ASP A 1 121 ? 32.481 0.937 -7.368 1.00 93.69 121 ASP A N 1
ATOM 911 C CA . ASP A 1 121 ? 32.275 0.571 -5.965 1.00 93.69 121 ASP A CA 1
ATOM 912 C C . ASP A 1 121 ? 33.337 1.221 -5.067 1.00 93.69 121 ASP A C 1
ATOM 914 O O . ASP A 1 121 ? 33.006 2.001 -4.177 1.00 93.69 121 ASP A O 1
ATOM 918 N N . ASN A 1 122 ? 34.621 1.052 -5.402 1.00 91.75 122 ASN A N 1
ATOM 919 C CA . ASN A 1 122 ? 35.727 1.691 -4.682 1.00 91.75 122 ASN A CA 1
ATOM 920 C C . ASN A 1 122 ? 35.618 3.228 -4.652 1.00 91.75 122 ASN A C 1
ATOM 922 O O . ASN A 1 122 ? 35.875 3.840 -3.613 1.00 91.75 122 ASN A O 1
ATOM 926 N N . THR A 1 123 ? 35.211 3.857 -5.761 1.00 91.75 123 THR A N 1
ATOM 927 C CA . THR A 1 123 ? 35.023 5.318 -5.839 1.00 91.75 123 THR A CA 1
ATOM 928 C C . THR A 1 123 ? 33.948 5.823 -4.873 1.00 91.75 123 THR A C 1
ATOM 930 O O . THR A 1 123 ? 34.083 6.914 -4.306 1.00 91.75 123 THR A O 1
ATOM 933 N N . HIS A 1 124 ? 32.878 5.049 -4.669 1.00 91.06 124 HIS A N 1
ATOM 934 C CA . HIS A 1 124 ? 31.739 5.453 -3.841 1.00 91.06 124 HIS A CA 1
ATOM 935 C C . HIS A 1 124 ? 31.776 4.908 -2.406 1.00 91.06 124 HIS A C 1
ATOM 937 O O . HIS A 1 124 ? 31.123 5.496 -1.538 1.00 91.06 124 HIS A O 1
ATOM 943 N N . TYR A 1 125 ? 32.567 3.866 -2.132 1.00 89.50 125 TYR A N 1
ATOM 944 C CA . TYR A 1 125 ? 32.646 3.174 -0.842 1.00 89.50 125 TYR A CA 1
ATOM 945 C C . TYR A 1 125 ? 32.907 4.144 0.322 1.00 89.50 125 TYR A C 1
ATOM 947 O O . TYR A 1 125 ? 32.114 4.239 1.257 1.00 89.50 125 TYR A O 1
ATOM 955 N N . MET A 1 126 ? 33.960 4.963 0.219 1.00 87.00 126 MET A N 1
ATOM 956 C CA . MET A 1 126 ? 34.319 5.955 1.248 1.00 87.00 126 MET A CA 1
ATOM 957 C C . MET A 1 126 ? 33.355 7.146 1.336 1.00 87.00 126 MET A C 1
ATOM 959 O O . MET A 1 126 ? 33.323 7.846 2.345 1.00 87.00 126 MET A O 1
ATOM 963 N N . LYS A 1 127 ? 32.547 7.387 0.299 1.00 88.94 127 LYS A N 1
ATOM 964 C CA . LYS A 1 127 ? 31.559 8.478 0.268 1.00 88.94 127 LYS A CA 1
ATOM 965 C C . LYS A 1 127 ? 30.191 8.054 0.812 1.00 88.94 127 LYS A C 1
ATOM 967 O O . LYS A 1 127 ? 29.304 8.906 0.939 1.00 88.94 127 LYS A O 1
ATOM 972 N N . GLY A 1 128 ? 30.020 6.765 1.120 1.00 86.81 128 GLY A N 1
ATOM 973 C CA . GLY A 1 128 ? 28.760 6.183 1.577 1.00 86.81 128 GLY A CA 1
ATOM 974 C C . GLY A 1 128 ? 27.685 6.146 0.491 1.00 86.81 128 GLY A C 1
ATOM 975 O O . GLY A 1 128 ? 26.506 6.224 0.816 1.00 86.81 128 GLY A O 1
ATOM 976 N N . TYR A 1 129 ? 28.074 6.083 -0.788 1.00 92.81 129 TYR A N 1
ATOM 977 C CA . TYR A 1 129 ? 27.155 5.974 -1.936 1.00 92.81 129 TYR A CA 1
ATOM 978 C C . TYR A 1 129 ? 26.093 7.086 -2.050 1.00 92.81 129 TYR A C 1
ATOM 980 O O . TYR A 1 129 ? 25.079 6.903 -2.719 1.00 92.81 129 TYR A O 1
ATOM 988 N N . ARG A 1 130 ? 26.315 8.256 -1.434 1.00 89.94 130 ARG A N 1
ATOM 989 C CA . ARG A 1 130 ? 25.350 9.375 -1.413 1.00 89.94 130 ARG A CA 1
ATOM 990 C C . ARG A 1 130 ? 24.924 9.839 -2.809 1.00 89.94 130 ARG A C 1
ATOM 992 O O . ARG A 1 130 ? 23.736 10.068 -3.040 1.00 89.94 130 ARG A O 1
ATOM 999 N N . ASP A 1 131 ? 25.873 9.878 -3.740 1.00 91.25 131 ASP A N 1
ATOM 1000 C CA . ASP A 1 131 ? 25.646 10.262 -5.141 1.00 91.25 131 ASP A CA 1
ATOM 1001 C C . ASP A 1 131 ? 24.734 9.262 -5.885 1.00 91.25 131 ASP A C 1
ATOM 1003 O O . ASP A 1 131 ? 24.122 9.599 -6.892 1.00 91.25 131 ASP A O 1
ATOM 1007 N N . LEU A 1 132 ? 24.593 8.038 -5.361 1.00 94.38 132 LEU A N 1
ATOM 1008 C CA . LEU A 1 132 ? 23.765 6.965 -5.921 1.00 94.38 132 LEU A CA 1
ATOM 1009 C C . LEU A 1 132 ? 22.420 6.808 -5.195 1.00 94.38 132 LEU A C 1
ATOM 1011 O O . LEU A 1 132 ? 21.684 5.859 -5.464 1.00 94.38 132 LEU A O 1
ATOM 1015 N N . SER A 1 133 ? 22.070 7.730 -4.294 1.00 92.75 133 SER A N 1
ATOM 1016 C CA . SER A 1 133 ? 20.823 7.681 -3.514 1.00 92.75 133 SER A CA 1
ATOM 1017 C C . SER A 1 133 ? 19.577 7.517 -4.391 1.00 92.75 133 SER A C 1
ATOM 1019 O O . SER A 1 133 ? 18.735 6.670 -4.103 1.00 92.75 133 SER A O 1
ATOM 1021 N N . GLY A 1 134 ? 19.487 8.239 -5.512 1.00 92.75 134 GLY A N 1
ATOM 1022 C CA . GLY A 1 134 ? 18.376 8.095 -6.459 1.00 92.75 134 GLY A CA 1
ATOM 1023 C C . GLY A 1 134 ? 18.283 6.699 -7.091 1.00 92.75 134 GLY A C 1
ATOM 1024 O O . GLY A 1 134 ? 17.187 6.165 -7.257 1.00 92.75 134 GLY A O 1
ATOM 1025 N N . VAL A 1 135 ? 19.426 6.074 -7.397 1.00 94.44 135 VAL A N 1
ATOM 1026 C CA . VAL A 1 135 ? 19.486 4.702 -7.936 1.00 94.44 135 VAL A CA 1
ATOM 1027 C C . VAL A 1 135 ? 19.056 3.693 -6.875 1.00 94.44 135 VAL A C 1
ATOM 1029 O O . VAL A 1 135 ? 18.253 2.808 -7.157 1.00 94.44 135 VAL A O 1
ATOM 1032 N N . ILE A 1 136 ? 19.537 3.855 -5.642 1.00 95.12 136 ILE A N 1
ATOM 1033 C CA . ILE A 1 136 ? 19.195 2.986 -4.509 1.00 95.12 136 ILE A CA 1
ATOM 1034 C C . ILE A 1 136 ? 17.691 3.042 -4.216 1.00 95.12 136 ILE A C 1
ATOM 1036 O O . ILE A 1 136 ? 17.057 1.997 -4.054 1.00 95.12 136 ILE A O 1
ATOM 1040 N N . THR A 1 137 ? 17.102 4.240 -4.196 1.00 94.69 137 THR A N 1
ATOM 1041 C CA . THR A 1 137 ? 15.658 4.424 -3.997 1.00 94.69 137 THR A CA 1
ATOM 1042 C C . THR A 1 137 ? 14.851 3.762 -5.113 1.00 94.69 137 THR A C 1
ATOM 1044 O O . THR A 1 137 ? 13.891 3.045 -4.827 1.00 94.69 137 THR A O 1
ATOM 1047 N N . ARG A 1 138 ? 15.272 3.913 -6.377 1.00 93.75 138 ARG A N 1
ATOM 1048 C CA . ARG A 1 138 ? 14.622 3.247 -7.518 1.00 93.75 138 ARG A CA 1
ATOM 1049 C C . ARG A 1 138 ? 14.706 1.725 -7.415 1.00 93.75 138 ARG A C 1
ATOM 1051 O O . ARG A 1 138 ? 13.684 1.059 -7.549 1.00 93.75 138 ARG A O 1
ATOM 1058 N N . ASN A 1 139 ? 15.887 1.182 -7.113 1.00 95.69 139 ASN A N 1
ATOM 1059 C CA . ASN A 1 139 ? 16.087 -0.256 -6.919 1.00 95.69 139 ASN A CA 1
ATOM 1060 C C . ASN A 1 139 ? 15.159 -0.807 -5.837 1.00 95.69 139 ASN A C 1
ATOM 1062 O O . ASN A 1 139 ? 14.559 -1.863 -6.013 1.00 95.69 139 ASN A O 1
ATOM 1066 N N . ARG A 1 140 ? 15.027 -0.084 -4.719 1.00 95.81 140 ARG A N 1
ATOM 1067 C CA . ARG A 1 140 ? 14.151 -0.466 -3.610 1.00 95.81 140 ARG A CA 1
ATOM 1068 C C . ARG A 1 140 ? 12.687 -0.512 -4.046 1.00 95.81 140 ARG A C 1
ATOM 1070 O O . ARG A 1 140 ? 12.018 -1.509 -3.789 1.00 95.81 140 ARG A O 1
ATOM 1077 N N . ALA A 1 141 ? 12.208 0.530 -4.723 1.00 96.00 141 ALA A N 1
ATOM 1078 C CA . ALA A 1 141 ? 10.836 0.596 -5.216 1.00 96.00 141 ALA A CA 1
ATOM 1079 C C . ALA A 1 141 ? 10.537 -0.522 -6.230 1.00 96.00 141 ALA A C 1
ATOM 1081 O O . ALA A 1 141 ? 9.557 -1.250 -6.074 1.00 96.00 141 ALA A O 1
ATOM 1082 N N . GLU A 1 142 ? 11.402 -0.713 -7.230 1.00 94.94 142 GLU A N 1
ATOM 1083 C CA . GLU A 1 142 ? 11.225 -1.759 -8.243 1.00 94.94 142 GLU A CA 1
ATOM 1084 C C . GLU A 1 142 ? 11.241 -3.159 -7.633 1.00 94.94 142 GLU A C 1
ATOM 1086 O O . GLU A 1 142 ? 10.382 -3.980 -7.957 1.00 94.94 142 GLU A O 1
ATOM 1091 N N . TRP A 1 143 ? 12.164 -3.413 -6.705 1.00 96.12 143 TRP A N 1
ATOM 1092 C CA . TRP A 1 143 ? 12.242 -4.681 -5.994 1.00 96.12 143 TRP A CA 1
ATOM 1093 C C . TRP A 1 143 ? 10.986 -4.967 -5.168 1.00 96.12 143 TRP A C 1
ATOM 1095 O O . TRP A 1 143 ? 10.471 -6.081 -5.234 1.00 96.12 143 TRP A O 1
ATOM 1105 N N . ILE A 1 144 ? 10.465 -3.991 -4.414 1.00 97.19 144 ILE A N 1
ATOM 1106 C CA . ILE A 1 144 ? 9.243 -4.178 -3.613 1.00 97.19 144 ILE A CA 1
ATOM 1107 C C . ILE A 1 144 ? 8.061 -4.522 -4.523 1.00 97.19 144 ILE A C 1
ATOM 1109 O O . ILE A 1 144 ? 7.309 -5.454 -4.229 1.00 97.19 144 ILE A O 1
ATOM 1113 N N . VAL A 1 145 ? 7.904 -3.813 -5.645 1.00 96.62 145 VAL A N 1
ATOM 1114 C CA . VAL A 1 145 ? 6.805 -4.077 -6.584 1.00 96.62 145 VAL A CA 1
ATOM 1115 C C . VAL A 1 145 ? 6.981 -5.433 -7.279 1.00 96.62 145 VAL A C 1
ATOM 1117 O O . VAL A 1 145 ? 6.014 -6.186 -7.396 1.00 96.62 145 VAL A O 1
ATOM 1120 N N . ASP A 1 146 ? 8.199 -5.805 -7.678 1.00 94.06 146 ASP A N 1
ATOM 1121 C CA . ASP A 1 146 ? 8.482 -7.129 -8.246 1.00 94.06 146 ASP A CA 1
ATOM 1122 C C . ASP A 1 146 ? 8.268 -8.254 -7.216 1.00 94.06 146 ASP A C 1
ATOM 1124 O O . ASP A 1 146 ? 7.710 -9.304 -7.539 1.00 94.06 146 ASP A O 1
ATOM 1128 N N . TYR A 1 147 ? 8.610 -8.029 -5.946 1.00 94.81 147 TYR A N 1
ATOM 1129 C CA . TYR A 1 147 ? 8.328 -8.974 -4.866 1.00 94.81 147 TYR A CA 1
ATOM 1130 C C . TYR A 1 147 ? 6.822 -9.136 -4.633 1.00 94.81 147 TYR A C 1
ATOM 1132 O O . TYR A 1 147 ? 6.329 -10.261 -4.488 1.00 94.81 147 TYR A O 1
ATOM 1140 N N . ALA A 1 148 ? 6.064 -8.035 -4.638 1.00 94.94 148 ALA A N 1
ATOM 1141 C CA . ALA A 1 148 ? 4.606 -8.071 -4.571 1.00 94.94 148 ALA A CA 1
ATOM 1142 C C . ALA A 1 148 ? 4.023 -8.874 -5.744 1.00 94.94 148 ALA A C 1
ATOM 1144 O O . ALA A 1 148 ? 3.241 -9.801 -5.532 1.00 94.94 148 ALA A O 1
ATOM 1145 N N . ARG A 1 149 ? 4.495 -8.620 -6.970 1.00 95.44 149 ARG A N 1
ATOM 1146 C CA . ARG A 1 149 ? 4.124 -9.381 -8.173 1.00 95.44 149 ARG A CA 1
ATOM 1147 C C . ARG A 1 149 ? 4.360 -10.882 -7.999 1.00 95.44 149 ARG A C 1
ATOM 1149 O O . ARG A 1 149 ? 3.461 -11.685 -8.245 1.00 95.44 149 ARG A O 1
ATOM 1156 N N . MET A 1 150 ? 5.563 -11.263 -7.563 1.00 92.38 150 MET A N 1
ATOM 1157 C CA . MET A 1 150 ? 5.943 -12.664 -7.362 1.00 92.38 150 MET A CA 1
ATOM 1158 C C . MET A 1 150 ? 5.109 -13.341 -6.273 1.00 92.38 150 MET A C 1
ATOM 1160 O O . MET A 1 150 ? 4.634 -14.459 -6.466 1.00 92.38 150 MET A O 1
ATOM 1164 N N . SER A 1 151 ? 4.920 -12.676 -5.134 1.00 91.25 151 SER A N 1
ATOM 1165 C CA . SER A 1 151 ? 4.175 -13.225 -3.993 1.00 91.25 151 SER A CA 1
ATOM 1166 C C . SER A 1 151 ? 2.677 -13.366 -4.271 1.00 91.25 151 SER A C 1
ATOM 1168 O O . SER A 1 151 ? 2.067 -14.325 -3.802 1.00 91.25 151 SER A O 1
ATOM 1170 N N . LEU A 1 152 ? 2.110 -12.496 -5.111 1.00 91.12 152 LEU A N 1
ATOM 1171 C CA . LEU A 1 152 ? 0.750 -12.620 -5.643 1.00 91.12 152 LEU A CA 1
ATOM 1172 C C . LEU A 1 152 ? 0.638 -13.604 -6.823 1.00 91.12 152 LEU A C 1
ATOM 1174 O O . LEU A 1 152 ? -0.444 -13.769 -7.380 1.00 91.12 152 LEU A O 1
ATOM 1178 N N . ARG A 1 153 ? 1.735 -14.279 -7.202 1.00 91.56 153 ARG A N 1
ATOM 1179 C CA . ARG A 1 153 ? 1.806 -15.248 -8.315 1.00 91.56 153 ARG A CA 1
ATOM 1180 C C . ARG A 1 153 ? 1.412 -14.656 -9.674 1.00 91.56 153 ARG A C 1
ATOM 1182 O O . ARG A 1 153 ? 0.954 -15.376 -10.560 1.00 91.56 153 ARG A O 1
ATOM 1189 N N . LEU A 1 154 ? 1.618 -13.355 -9.849 1.00 91.56 154 LEU A N 1
ATOM 1190 C CA . LEU A 1 154 ? 1.364 -12.662 -11.106 1.00 91.56 154 LEU A CA 1
ATOM 1191 C C . LEU A 1 154 ? 2.480 -12.984 -12.115 1.00 91.56 154 LEU A C 1
ATOM 1193 O O . LEU A 1 154 ? 3.627 -13.258 -11.744 1.00 91.56 154 LEU A O 1
ATOM 1197 N N . GLY A 1 155 ? 2.146 -12.961 -13.408 1.00 89.12 155 GLY A N 1
ATOM 1198 C CA . GLY A 1 155 ? 3.081 -13.294 -14.489 1.00 89.12 155 GLY A CA 1
ATOM 1199 C C . GLY A 1 155 ? 4.341 -12.417 -14.490 1.00 89.12 155 GLY A C 1
ATOM 1200 O O . GLY A 1 155 ? 4.342 -11.322 -13.931 1.00 89.12 155 GLY A O 1
ATOM 1201 N N . ARG A 1 156 ? 5.430 -12.887 -15.116 1.00 86.06 156 ARG A N 1
ATOM 1202 C CA . ARG A 1 156 ? 6.729 -12.176 -15.150 1.00 86.06 156 ARG A CA 1
ATOM 1203 C C . ARG A 1 156 ? 6.636 -10.768 -15.749 1.00 86.06 156 ARG A C 1
ATOM 1205 O O . ARG A 1 156 ? 7.240 -9.849 -15.218 1.00 86.06 156 ARG A O 1
ATOM 1212 N N . GLU A 1 157 ? 5.812 -10.615 -16.780 1.00 85.25 157 GLU A N 1
ATOM 1213 C CA . GLU A 1 157 ? 5.617 -9.363 -17.528 1.00 85.25 157 GLU A CA 1
ATOM 1214 C C . GLU A 1 157 ? 4.412 -8.536 -17.028 1.00 85.25 157 GLU A C 1
ATOM 1216 O O . GLU A 1 157 ? 3.967 -7.582 -17.681 1.00 85.25 157 GLU A O 1
ATOM 1221 N N . HIS A 1 158 ? 3.815 -8.933 -15.897 1.00 89.81 158 HIS A N 1
ATOM 1222 C CA . HIS A 1 158 ? 2.651 -8.253 -15.330 1.00 89.81 158 HIS A CA 1
ATOM 1223 C C . HIS A 1 158 ? 3.053 -6.911 -14.719 1.00 89.81 158 HIS A C 1
ATOM 1225 O O . HIS A 1 158 ? 3.989 -6.852 -13.921 1.00 89.81 158 HIS A O 1
ATOM 1231 N N . GLN A 1 159 ? 2.327 -5.847 -15.064 1.00 90.31 159 GLN A N 1
ATOM 1232 C CA . GLN A 1 159 ? 2.473 -4.545 -14.412 1.00 90.31 159 GLN A CA 1
ATOM 1233 C C . GLN A 1 159 ? 1.549 -4.505 -13.205 1.00 90.31 159 GLN A C 1
ATOM 1235 O O . GLN A 1 159 ? 0.330 -4.549 -13.365 1.00 90.31 159 GLN A O 1
ATOM 1240 N N . VAL A 1 160 ? 2.133 -4.436 -12.012 1.00 92.62 160 VAL A N 1
ATOM 1241 C CA . VAL A 1 160 ? 1.371 -4.415 -10.765 1.00 92.62 160 VAL A CA 1
ATOM 1242 C C . VAL A 1 160 ? 0.552 -3.133 -10.691 1.00 92.62 160 VAL A C 1
ATOM 1244 O O . VAL A 1 160 ? 1.060 -2.024 -10.863 1.00 92.62 160 VAL A O 1
ATOM 1247 N N . THR A 1 161 ? -0.732 -3.296 -10.413 1.00 92.12 161 THR A N 1
ATOM 1248 C CA . THR A 1 161 ? -1.683 -2.207 -10.212 1.00 92.12 161 THR A CA 1
ATOM 1249 C C . THR A 1 161 ? -1.703 -1.750 -8.750 1.00 92.12 161 THR A C 1
ATOM 1251 O O . THR A 1 161 ? -1.285 -2.469 -7.842 1.00 92.12 161 THR A O 1
ATOM 1254 N N . LEU A 1 162 ? -2.229 -0.547 -8.494 1.00 92.94 162 LEU A N 1
ATOM 1255 C CA . LEU A 1 162 ? -2.392 -0.031 -7.128 1.00 92.94 162 LEU A CA 1
ATOM 1256 C C . LEU A 1 162 ? -3.222 -0.964 -6.219 1.00 92.94 162 LEU A C 1
ATOM 1258 O O . LEU A 1 162 ? -2.756 -1.249 -5.116 1.00 92.94 162 LEU A O 1
ATOM 1262 N N . PRO A 1 163 ? -4.388 -1.494 -6.651 1.00 91.94 163 PRO A N 1
ATOM 1263 C CA . PRO A 1 163 ? -5.141 -2.459 -5.850 1.00 91.94 163 PRO A CA 1
ATOM 1264 C C . PRO A 1 163 ? -4.375 -3.753 -5.557 1.00 91.94 163 PRO A C 1
ATOM 1266 O O . PRO A 1 163 ? -4.516 -4.306 -4.471 1.00 91.94 163 PRO A O 1
ATOM 1269 N N . GLU A 1 164 ? -3.545 -4.237 -6.486 1.00 95.00 164 GLU A N 1
ATOM 1270 C CA . GLU A 1 164 ? -2.717 -5.431 -6.268 1.00 95.00 164 GLU A CA 1
ATOM 1271 C C . GLU A 1 164 ? -1.605 -5.157 -5.252 1.00 95.00 164 GLU A C 1
ATOM 1273 O O . GLU A 1 164 ? -1.427 -5.937 -4.318 1.00 95.00 164 GLU A O 1
ATOM 1278 N N . LEU A 1 165 ? -0.905 -4.022 -5.359 1.00 96.06 165 LEU A N 1
ATOM 1279 C CA . LEU A 1 165 ? 0.083 -3.622 -4.353 1.00 96.06 165 LEU A CA 1
ATOM 1280 C C . LEU A 1 165 ? -0.567 -3.434 -2.972 1.00 96.06 165 LEU A C 1
ATOM 1282 O O . LEU A 1 165 ? 0.003 -3.832 -1.957 1.00 96.06 165 LEU A O 1
ATOM 1286 N N . PHE A 1 166 ? -1.777 -2.873 -2.927 1.00 93.94 166 PHE A N 1
ATOM 1287 C CA . PHE A 1 166 ? -2.561 -2.759 -1.698 1.00 93.94 166 PHE A CA 1
ATOM 1288 C C . PHE A 1 166 ? -2.957 -4.129 -1.139 1.00 93.94 166 PHE A C 1
ATOM 1290 O O . PHE A 1 166 ? -2.793 -4.368 0.054 1.00 93.94 166 PHE A O 1
ATOM 1297 N N . CYS A 1 167 ? -3.415 -5.054 -1.987 1.00 91.00 167 CYS A N 1
ATOM 1298 C CA . CYS A 1 167 ? -3.717 -6.429 -1.596 1.00 91.00 167 CYS A CA 1
ATOM 1299 C C . CYS A 1 167 ? -2.484 -7.110 -0.991 1.00 91.00 167 CYS A C 1
ATOM 1301 O O . CYS A 1 167 ? -2.570 -7.683 0.094 1.00 91.00 167 CYS A O 1
ATOM 1303 N N . TRP A 1 168 ? -1.318 -6.966 -1.625 1.00 94.62 168 TRP A N 1
ATOM 1304 C CA . TRP A 1 168 ? -0.058 -7.436 -1.059 1.00 94.62 168 TRP A CA 1
ATOM 1305 C C . TRP A 1 168 ? 0.226 -6.812 0.314 1.00 94.62 168 TRP A C 1
ATOM 1307 O O . TRP A 1 168 ? 0.529 -7.536 1.261 1.00 94.62 168 TRP A O 1
ATOM 1317 N N . ALA A 1 169 ? 0.069 -5.493 0.457 1.00 93.38 169 ALA A N 1
ATOM 1318 C CA . ALA A 1 169 ? 0.291 -4.805 1.727 1.00 93.38 169 ALA A CA 1
ATOM 1319 C C . ALA A 1 169 ? -0.646 -5.312 2.840 1.00 93.38 169 ALA A C 1
ATOM 1321 O O . ALA A 1 169 ? -0.202 -5.484 3.974 1.00 93.38 169 ALA A O 1
ATOM 1322 N N . VAL A 1 170 ? -1.912 -5.612 2.516 1.00 87.31 170 VAL A N 1
ATOM 1323 C CA . VAL A 1 170 ? -2.872 -6.265 3.429 1.00 87.31 170 VAL A CA 1
ATOM 1324 C C . VAL A 1 170 ? -2.394 -7.655 3.827 1.00 87.31 170 VAL A C 1
ATOM 1326 O O . VAL A 1 170 ? -2.281 -7.938 5.016 1.00 87.31 170 VAL A O 1
ATOM 1329 N N . LEU A 1 171 ? -2.035 -8.503 2.862 1.00 83.31 171 LEU A N 1
ATOM 1330 C CA . LEU A 1 171 ? -1.570 -9.869 3.135 1.00 83.31 171 LEU A CA 1
ATOM 1331 C C . LEU A 1 171 ? -0.281 -9.913 3.971 1.00 83.31 171 LEU A C 1
ATOM 1333 O O . LEU A 1 171 ? -0.014 -10.911 4.638 1.00 83.31 171 LEU A O 1
ATOM 1337 N N . ARG A 1 172 ? 0.528 -8.849 3.939 1.00 85.12 172 ARG A N 1
ATOM 1338 C CA . ARG A 1 172 ? 1.769 -8.729 4.718 1.00 85.12 172 ARG A CA 1
ATOM 1339 C C . ARG A 1 172 ? 1.629 -7.898 5.994 1.00 85.12 172 ARG A C 1
ATOM 1341 O O . ARG A 1 172 ? 2.619 -7.747 6.703 1.00 85.12 172 ARG A O 1
ATOM 1348 N N . GLY A 1 173 ? 0.439 -7.376 6.296 1.00 85.06 173 GLY A N 1
ATOM 1349 C CA . GLY A 1 173 ? 0.188 -6.585 7.503 1.00 85.06 173 GLY A CA 1
ATOM 1350 C C . GLY A 1 173 ? 0.921 -5.238 7.537 1.00 85.06 173 GLY A C 1
ATOM 1351 O O . GLY A 1 173 ? 1.301 -4.785 8.609 1.00 85.06 173 GLY A O 1
ATOM 1352 N N . VAL A 1 174 ? 1.146 -4.615 6.375 1.00 91.69 174 VAL A N 1
ATOM 1353 C CA . VAL A 1 174 ? 1.837 -3.313 6.228 1.00 91.69 174 VAL A CA 1
ATOM 1354 C C . VAL A 1 174 ? 0.972 -2.262 5.526 1.00 91.69 174 VAL A C 1
ATOM 1356 O O . VAL A 1 174 ? 1.472 -1.293 4.957 1.00 91.69 174 VAL A O 1
ATOM 1359 N N . THR A 1 175 ? -0.348 -2.451 5.521 1.00 90.06 175 THR A N 1
ATOM 1360 C CA . THR A 1 175 ? -1.299 -1.551 4.850 1.00 90.06 175 THR A CA 1
ATOM 1361 C C . THR A 1 175 ? -1.261 -0.131 5.401 1.00 90.06 175 THR A C 1
ATOM 1363 O O . THR A 1 175 ? -1.450 0.823 4.653 1.00 90.06 175 THR A O 1
ATOM 1366 N N . ASP A 1 176 ? -0.996 0.028 6.694 1.00 87.38 176 ASP A N 1
ATOM 1367 C CA . ASP A 1 176 ? -0.955 1.327 7.363 1.00 87.38 176 ASP A CA 1
ATOM 1368 C C . ASP A 1 176 ? 0.239 2.193 6.916 1.00 87.38 176 ASP A C 1
ATOM 1370 O O . ASP A 1 176 ? 0.221 3.407 7.117 1.00 87.38 176 ASP A O 1
ATOM 1374 N N . ALA A 1 177 ? 1.265 1.587 6.307 1.00 92.50 177 ALA A N 1
ATOM 1375 C CA . ALA A 1 177 ? 2.377 2.299 5.684 1.00 92.50 177 ALA A CA 1
ATOM 1376 C C . ALA A 1 177 ? 1.979 2.947 4.346 1.00 92.50 177 ALA A C 1
ATOM 1378 O O . ALA A 1 177 ? 2.680 3.839 3.867 1.00 92.50 177 ALA A O 1
ATOM 1379 N N . MET A 1 178 ? 0.884 2.504 3.713 1.00 94.12 178 MET A N 1
ATOM 1380 C CA . MET A 1 178 ? 0.472 3.026 2.412 1.00 94.12 178 MET A CA 1
ATOM 1381 C C . MET A 1 178 ? -0.161 4.421 2.558 1.00 94.12 178 MET A C 1
ATOM 1383 O O . MET A 1 178 ? -1.101 4.591 3.338 1.00 94.12 178 MET A O 1
ATOM 1387 N N . PRO A 1 179 ? 0.300 5.428 1.793 1.00 93.25 179 PRO A N 1
ATOM 1388 C CA . PRO A 1 179 ? -0.241 6.778 1.866 1.00 93.25 179 PRO A CA 1
ATOM 1389 C C . PRO A 1 179 ? -1.734 6.824 1.540 1.00 93.25 179 PRO A C 1
ATOM 1391 O O . PRO A 1 179 ? -2.186 6.328 0.507 1.00 93.25 179 PRO A O 1
ATOM 1394 N N . VAL A 1 180 ? -2.517 7.464 2.410 1.00 88.94 180 VAL A N 1
ATOM 1395 C CA . VAL A 1 180 ? -3.984 7.524 2.290 1.00 88.94 180 VAL A CA 1
ATOM 1396 C C . VAL A 1 180 ? -4.422 8.175 0.975 1.00 88.94 180 VAL A C 1
ATOM 1398 O O . VAL A 1 180 ? -5.373 7.718 0.345 1.00 88.94 180 VAL A O 1
ATOM 1401 N N . ASN A 1 181 ? -3.706 9.202 0.511 1.00 87.94 181 ASN A N 1
ATOM 1402 C CA . ASN A 1 181 ? -3.959 9.843 -0.783 1.00 87.94 181 ASN A CA 1
ATOM 1403 C C . ASN A 1 181 ? -3.768 8.887 -1.973 1.00 87.94 181 ASN A C 1
ATOM 1405 O O . ASN A 1 181 ? -4.379 9.099 -3.017 1.00 87.94 181 ASN A O 1
ATOM 1409 N N . VAL A 1 182 ? -2.939 7.848 -1.835 1.00 91.25 182 VAL A N 1
ATOM 1410 C CA . VAL A 1 182 ? -2.792 6.787 -2.837 1.00 91.25 182 VAL A CA 1
ATOM 1411 C C . VAL A 1 182 ? -3.949 5.796 -2.740 1.00 91.25 182 VAL A C 1
ATOM 1413 O O . VAL A 1 182 ? -4.517 5.440 -3.770 1.00 91.25 182 VAL A O 1
ATOM 1416 N N . ILE A 1 183 ? -4.360 5.413 -1.527 1.00 89.25 183 ILE A N 1
ATOM 1417 C CA . ILE A 1 183 ? -5.509 4.516 -1.313 1.00 89.25 183 ILE A CA 1
ATOM 1418 C C . ILE A 1 183 ? -6.799 5.133 -1.879 1.00 89.25 183 ILE A C 1
ATOM 1420 O O . ILE A 1 183 ? -7.554 4.463 -2.583 1.00 89.25 183 ILE A O 1
ATOM 1424 N N . ARG A 1 184 ? -7.002 6.443 -1.678 1.00 86.69 184 ARG A N 1
ATOM 1425 C CA . ARG A 1 184 ? -8.132 7.212 -2.236 1.00 86.69 184 ARG A CA 1
ATOM 1426 C C . ARG A 1 184 ? -8.233 7.158 -3.769 1.00 86.69 184 ARG A C 1
ATOM 1428 O O . ARG A 1 184 ? -9.291 7.447 -4.314 1.00 86.69 184 ARG A O 1
ATOM 1435 N N . ARG A 1 185 ? -7.166 6.775 -4.486 1.00 86.94 185 ARG A N 1
ATOM 1436 C CA . ARG A 1 185 ? -7.184 6.656 -5.959 1.00 86.94 185 ARG A CA 1
ATOM 1437 C C . ARG A 1 185 ? -7.978 5.449 -6.460 1.00 86.94 185 ARG A C 1
ATOM 1439 O O . ARG A 1 185 ? -8.339 5.430 -7.631 1.00 86.94 185 ARG A O 1
ATOM 1446 N N . PHE A 1 186 ? -8.204 4.443 -5.618 1.00 85.12 186 PHE A N 1
ATOM 1447 C CA . PHE A 1 186 ? -8.937 3.227 -5.992 1.00 85.12 186 PHE A CA 1
ATOM 1448 C C . PHE A 1 186 ? -9.971 2.779 -4.949 1.00 85.12 186 PHE A C 1
ATOM 1450 O O . PHE A 1 186 ? -10.720 1.841 -5.209 1.00 85.12 186 PHE A O 1
ATOM 1457 N N . ALA A 1 187 ? -10.034 3.432 -3.786 1.00 81.50 187 ALA A N 1
ATOM 1458 C CA . ALA A 1 187 ? -11.027 3.175 -2.752 1.00 81.50 187 ALA A CA 1
ATOM 1459 C C . ALA A 1 187 ? -11.665 4.482 -2.268 1.00 81.50 187 ALA A C 1
ATOM 1461 O O . ALA A 1 187 ? -10.983 5.487 -2.075 1.00 81.50 187 ALA A O 1
ATOM 1462 N N . SER A 1 188 ? -12.973 4.461 -2.018 1.00 79.00 188 SER A N 1
ATOM 1463 C CA . SER A 1 188 ? -13.686 5.593 -1.422 1.00 79.00 188 SER A CA 1
ATOM 1464 C C . SER A 1 188 ? -13.389 5.663 0.077 1.00 79.00 188 SER A C 1
ATOM 1466 O O . SER A 1 188 ? -13.902 4.863 0.857 1.00 79.00 188 SER A O 1
ATOM 1468 N N . LEU A 1 189 ? -12.548 6.617 0.475 1.00 78.50 189 LEU A N 1
ATOM 1469 C CA . LEU A 1 189 ? -12.271 6.945 1.874 1.00 78.50 189 LEU A CA 1
ATOM 1470 C C . LEU A 1 189 ? -12.650 8.405 2.136 1.00 78.50 189 LEU A C 1
ATOM 1472 O O . LEU A 1 189 ? -12.417 9.234 1.253 1.00 78.50 189 LEU A O 1
ATOM 1476 N N . PRO A 1 190 ? -13.180 8.734 3.329 1.00 72.25 190 PRO A N 1
ATOM 1477 C CA . PRO A 1 190 ? -13.478 10.117 3.683 1.00 72.25 190 PRO A CA 1
ATOM 1478 C C . PRO A 1 190 ? -12.209 10.973 3.596 1.00 72.25 190 PRO A C 1
ATOM 1480 O O . PRO A 1 190 ? -11.098 10.485 3.838 1.00 72.25 190 PRO A O 1
ATOM 1483 N N . GLU A 1 191 ? -12.355 12.242 3.223 1.00 72.88 191 GLU A N 1
ATOM 1484 C CA . GLU A 1 191 ? -11.290 13.219 3.443 1.00 72.88 191 GLU A CA 1
ATOM 1485 C C . GLU A 1 191 ? -11.173 13.485 4.942 1.00 72.88 191 GLU A C 1
ATOM 1487 O O . GLU A 1 191 ? -12.172 13.498 5.661 1.00 72.88 191 GLU A O 1
ATOM 1492 N N . ASP A 1 192 ? -9.941 13.616 5.427 1.00 68.44 192 ASP A N 1
ATOM 1493 C CA . ASP A 1 192 ? -9.735 13.965 6.826 1.00 68.44 192 ASP A CA 1
ATOM 1494 C C . ASP A 1 192 ? -10.098 15.449 6.969 1.00 68.44 192 ASP A C 1
ATOM 1496 O O . ASP A 1 192 ? -9.485 16.300 6.320 1.00 68.44 192 ASP A O 1
ATOM 1500 N N . GLU A 1 193 ? -11.120 15.758 7.770 1.00 66.50 193 GLU A N 1
ATOM 1501 C CA . GLU A 1 193 ? -11.512 17.142 8.035 1.00 66.50 193 GLU A CA 1
ATOM 1502 C C . GLU A 1 193 ? -10.351 17.870 8.711 1.00 66.50 193 GLU A C 1
ATOM 1504 O O . GLU A 1 193 ? -9.954 17.564 9.839 1.00 66.50 193 GLU A O 1
ATOM 1509 N N . VAL A 1 194 ? -9.785 18.849 8.008 1.00 64.56 194 VAL A N 1
ATOM 1510 C CA . VAL A 1 194 ? -8.784 19.735 8.592 1.00 64.56 194 VAL A CA 1
ATOM 1511 C C . VAL A 1 194 ? -9.532 20.706 9.496 1.00 64.56 194 VAL A C 1
ATOM 1513 O O . VAL A 1 194 ? -10.137 21.668 9.032 1.00 64.56 194 VAL A O 1
ATOM 1516 N N . LEU A 1 195 ? -9.513 20.436 10.799 1.00 64.56 195 LEU A N 1
ATOM 1517 C CA . LEU A 1 195 ? -10.078 21.326 11.808 1.00 64.56 195 LEU A CA 1
ATOM 1518 C C . LEU A 1 195 ? -9.268 22.634 11.836 1.00 64.56 195 LEU A C 1
ATOM 1520 O O . LEU A 1 195 ? -8.212 22.714 12.463 1.00 64.56 195 LEU A O 1
ATOM 1524 N N . THR A 1 196 ? -9.734 23.658 11.120 1.00 62.50 196 THR A N 1
ATOM 1525 C CA . THR A 1 196 ? -9.104 24.986 11.082 1.00 62.50 196 THR A CA 1
ATOM 1526 C C . THR A 1 196 ? -9.869 25.992 11.940 1.00 62.50 196 THR A C 1
ATOM 1528 O O . THR A 1 196 ? -11.074 26.162 11.761 1.00 62.50 196 THR A O 1
ATOM 1531 N N . GLY A 1 197 ? -9.160 26.725 12.805 1.00 70.56 197 GLY A N 1
ATOM 1532 C CA . GLY A 1 197 ? -9.721 27.804 13.630 1.00 70.56 197 GLY A CA 1
ATOM 1533 C C . GLY A 1 197 ? -10.195 27.364 15.022 1.00 70.56 197 GLY A C 1
ATOM 1534 O O . GLY A 1 197 ? -9.905 26.260 15.479 1.00 70.56 197 GLY A O 1
ATOM 1535 N N . THR A 1 198 ? -10.895 28.261 15.723 1.00 61.56 198 THR A N 1
ATOM 1536 C CA . THR A 1 198 ? -11.450 28.000 17.061 1.00 61.56 198 THR A CA 1
ATOM 1537 C C . THR A 1 198 ? -12.748 27.201 16.934 1.00 61.56 198 THR A C 1
ATOM 1539 O O . THR A 1 198 ? -13.798 27.761 16.625 1.00 61.56 198 THR A O 1
ATOM 1542 N N . ILE A 1 199 ? -12.678 25.893 17.163 1.00 68.19 199 ILE A N 1
ATOM 1543 C CA . ILE A 1 199 ? -13.832 24.981 17.178 1.00 68.19 199 ILE A CA 1
ATOM 1544 C C . ILE A 1 199 ? -14.395 24.828 18.595 1.00 68.19 199 ILE A C 1
ATOM 1546 O O . ILE A 1 199 ? -13.646 24.847 19.574 1.00 68.19 199 ILE A O 1
ATOM 1550 N N . LYS A 1 200 ? -15.722 24.685 18.721 1.00 61.69 200 LYS A N 1
ATOM 1551 C CA . LYS A 1 200 ? -16.346 24.341 20.005 1.00 61.69 200 LYS A CA 1
ATOM 1552 C C . LYS A 1 200 ? -16.080 22.869 20.299 1.00 61.69 200 LYS A C 1
ATOM 1554 O O . LYS A 1 200 ? -16.172 22.028 19.415 1.00 61.69 200 LYS A O 1
ATOM 1559 N N . GLU A 1 201 ? -15.819 22.551 21.561 1.00 58.81 201 GLU A N 1
ATOM 1560 C CA . GLU A 1 201 ? -15.530 21.182 22.008 1.00 58.81 201 GLU A CA 1
ATOM 1561 C C . GLU A 1 201 ? -16.655 20.184 21.666 1.00 58.81 201 GLU A C 1
ATOM 1563 O O . GLU A 1 201 ? -16.379 19.026 21.375 1.00 58.81 201 GLU A O 1
ATOM 1568 N N . ALA A 1 202 ? -17.912 20.642 21.614 1.00 67.00 202 ALA A N 1
ATOM 1569 C CA . ALA A 1 202 ? -19.071 19.826 21.234 1.00 67.00 202 ALA A CA 1
ATOM 1570 C C . ALA A 1 202 ? -19.108 19.421 19.746 1.00 67.00 202 ALA A C 1
ATOM 1572 O O . ALA A 1 202 ? -19.778 18.448 19.409 1.00 67.00 202 ALA A O 1
ATOM 1573 N N . ASP A 1 203 ? -18.397 20.146 18.877 1.00 61.38 203 ASP A N 1
ATOM 1574 C CA . ASP A 1 203 ? -18.335 19.865 17.435 1.00 61.38 203 ASP A CA 1
ATOM 1575 C C . ASP A 1 203 ? -17.213 18.861 17.101 1.00 61.38 203 ASP A C 1
ATOM 1577 O O . ASP A 1 203 ? -17.103 18.383 15.974 1.00 61.38 203 ASP A O 1
ATOM 1581 N N . ILE A 1 204 ? -16.379 18.506 18.086 1.00 63.81 204 ILE A N 1
ATOM 1582 C CA . ILE A 1 204 ? -15.381 17.448 17.957 1.00 63.81 204 ILE A CA 1
ATOM 1583 C C . ILE A 1 204 ? -16.112 16.117 18.101 1.00 63.81 204 ILE A C 1
ATOM 1585 O O . ILE A 1 204 ? -16.646 15.804 19.163 1.00 63.81 204 ILE A O 1
ATOM 1589 N N . ASN A 1 205 ? -16.097 15.299 17.051 1.00 65.31 205 ASN A N 1
ATOM 1590 C CA . ASN A 1 205 ? -16.531 13.913 17.141 1.00 65.31 205 ASN A CA 1
ATOM 1591 C C . ASN A 1 205 ? -15.327 13.010 17.478 1.00 65.31 205 ASN A C 1
ATOM 1593 O O . ASN A 1 205 ? -14.615 12.587 16.565 1.00 65.31 205 ASN A O 1
ATOM 1597 N N . PRO A 1 206 ? -15.090 12.649 18.758 1.00 63.09 206 PRO A N 1
ATOM 1598 C CA . PRO A 1 206 ? -13.953 11.808 19.144 1.00 63.09 206 PRO A CA 1
ATOM 1599 C C . PRO A 1 206 ? -14.034 10.373 18.595 1.00 63.09 206 PRO A C 1
ATOM 1601 O O . PRO A 1 206 ? -13.078 9.612 18.726 1.00 63.09 206 PRO A O 1
ATOM 1604 N N . TRP A 1 207 ? -15.162 9.988 17.989 1.00 67.19 207 TRP A N 1
ATOM 1605 C CA . TRP A 1 207 ? -15.389 8.664 17.407 1.00 67.19 207 TRP A CA 1
ATOM 1606 C C . TRP A 1 207 ? -15.279 8.647 15.877 1.00 67.19 207 TRP A C 1
ATOM 1608 O O . TRP A 1 207 ? -15.416 7.579 15.271 1.00 67.19 207 TRP A O 1
ATOM 1618 N N . GLN A 1 208 ? -15.040 9.798 15.241 1.00 72.81 208 GLN A N 1
ATOM 1619 C CA . GLN A 1 208 ? -14.785 9.880 13.806 1.00 72.81 208 GLN A CA 1
ATOM 1620 C C . GLN A 1 208 ? -13.408 9.286 13.514 1.00 72.81 208 GLN A C 1
ATOM 1622 O O . GLN A 1 208 ? -12.379 9.787 13.960 1.00 72.81 208 GLN A O 1
ATOM 1627 N N . LEU A 1 209 ? -13.395 8.168 12.789 1.00 69.38 209 LEU A N 1
ATOM 1628 C CA . LEU A 1 209 ? -12.150 7.532 12.381 1.00 69.38 209 LEU A CA 1
ATOM 1629 C C . LEU A 1 209 ? -11.545 8.323 11.226 1.00 69.38 209 LEU A C 1
ATOM 1631 O O . LEU A 1 209 ? -12.213 8.552 10.217 1.00 69.38 209 LEU A O 1
ATOM 1635 N N . SER A 1 210 ? -10.264 8.659 11.344 1.00 76.25 210 SER A N 1
ATOM 1636 C CA . SER A 1 210 ? -9.476 9.097 10.190 1.00 76.25 210 SER A CA 1
ATOM 1637 C C . SER A 1 210 ? -9.479 8.020 9.104 1.00 76.25 210 SER A C 1
ATOM 1639 O O . SER A 1 210 ? -9.633 6.821 9.378 1.00 76.25 210 SER A O 1
ATOM 1641 N N . ALA A 1 211 ? -9.235 8.422 7.859 1.00 76.50 211 ALA A N 1
ATOM 1642 C CA . ALA A 1 211 ? -9.143 7.480 6.747 1.00 76.50 211 ALA A CA 1
ATOM 1643 C C . ALA A 1 211 ? -8.082 6.390 6.996 1.00 76.50 211 ALA A C 1
ATOM 1645 O O . ALA A 1 211 ? -8.286 5.230 6.636 1.00 76.50 211 ALA A O 1
ATOM 1646 N N . ARG A 1 212 ? -6.990 6.728 7.697 1.00 76.88 212 ARG A N 1
ATOM 1647 C CA . ARG A 1 212 ? -5.951 5.770 8.105 1.00 76.88 212 ARG A CA 1
ATOM 1648 C C . ARG A 1 212 ? -6.475 4.723 9.092 1.00 76.88 212 ARG A C 1
ATOM 1650 O O . ARG A 1 212 ? -6.274 3.532 8.873 1.00 76.88 212 ARG A O 1
ATOM 1657 N N . GLN A 1 213 ? -7.183 5.151 10.138 1.00 78.81 213 GLN A N 1
ATOM 1658 C CA . GLN A 1 213 ? -7.768 4.241 11.132 1.00 78.81 213 GLN A CA 1
ATOM 1659 C C . GLN A 1 213 ? -8.850 3.343 10.520 1.00 78.81 213 GLN A C 1
ATOM 1661 O O . GLN A 1 213 ? -9.012 2.191 10.922 1.00 78.81 213 GLN A O 1
ATOM 1666 N N . LEU A 1 214 ? -9.587 3.849 9.527 1.00 79.12 214 LEU A N 1
ATOM 1667 C CA . LEU A 1 214 ? -10.577 3.057 8.805 1.00 79.12 214 LEU A CA 1
ATOM 1668 C C . LEU A 1 214 ? -9.917 1.947 7.975 1.00 79.12 214 LEU A C 1
ATOM 1670 O O . LEU A 1 214 ? -10.378 0.805 8.013 1.00 79.12 214 LEU A O 1
ATOM 1674 N N . VAL A 1 215 ? -8.823 2.265 7.275 1.00 80.56 215 VAL A N 1
ATOM 1675 C CA . VAL A 1 215 ? -8.018 1.286 6.529 1.00 80.56 215 VAL A CA 1
ATOM 1676 C C . VAL A 1 215 ? -7.447 0.222 7.465 1.00 80.56 215 VAL A C 1
ATOM 1678 O O . VAL A 1 215 ? -7.593 -0.964 7.183 1.00 80.56 215 VAL A O 1
ATOM 1681 N N . GLU A 1 216 ? -6.860 0.621 8.593 1.00 78.50 216 GLU A N 1
ATOM 1682 C CA . GLU A 1 216 ? -6.289 -0.302 9.582 1.00 78.50 216 GLU A CA 1
ATOM 1683 C C . GLU A 1 216 ? -7.350 -1.254 10.150 1.00 78.50 216 GLU A C 1
ATOM 1685 O O . GLU A 1 216 ? -7.180 -2.476 10.135 1.00 78.50 216 GLU A O 1
ATOM 1690 N N . LYS A 1 217 ? -8.501 -0.707 10.556 1.00 78.38 217 LYS A N 1
ATOM 1691 C CA . LYS A 1 217 ? -9.633 -1.500 11.039 1.00 78.38 217 LYS A CA 1
ATOM 1692 C C . LYS A 1 217 ? -10.109 -2.506 9.991 1.00 78.38 217 LYS A C 1
ATOM 1694 O O . LYS A 1 217 ? -10.327 -3.673 10.312 1.00 78.38 217 LYS A O 1
ATOM 1699 N N . LYS A 1 218 ? -10.273 -2.070 8.738 1.00 74.06 218 LYS A N 1
ATOM 1700 C CA . LYS A 1 218 ? -10.756 -2.924 7.644 1.00 74.06 218 LYS A CA 1
ATOM 1701 C C . LYS A 1 218 ? -9.746 -3.995 7.244 1.00 74.06 218 LYS A C 1
ATOM 1703 O O . LYS A 1 218 ? -10.155 -5.123 6.977 1.00 74.06 218 LYS A O 1
ATOM 1708 N N . ALA A 1 219 ? -8.454 -3.674 7.244 1.00 70.75 219 ALA A N 1
ATOM 1709 C CA . ALA A 1 219 ? -7.393 -4.646 7.010 1.00 70.75 219 ALA A CA 1
ATOM 1710 C C . ALA A 1 219 ? -7.390 -5.730 8.103 1.00 70.75 219 ALA A C 1
ATOM 1712 O O . ALA A 1 219 ? -7.364 -6.916 7.781 1.00 70.75 219 ALA A O 1
ATOM 1713 N N . GLY A 1 220 ? -7.520 -5.344 9.378 1.00 66.00 220 GLY A N 1
ATOM 1714 C CA . GLY A 1 220 ? -7.630 -6.289 10.495 1.00 66.00 220 GLY A CA 1
ATOM 1715 C C . GLY A 1 220 ? -8.874 -7.185 10.419 1.00 66.00 220 GLY A C 1
ATOM 1716 O O . GLY A 1 220 ? -8.776 -8.398 10.612 1.00 66.00 220 GLY A O 1
ATOM 1717 N N . GLU A 1 221 ? -10.036 -6.615 10.076 1.00 65.56 221 GLU A N 1
ATOM 1718 C CA . GLU A 1 221 ? -11.280 -7.368 9.838 1.00 65.56 221 GLU A CA 1
ATOM 1719 C C . GLU A 1 221 ? -11.131 -8.366 8.670 1.00 65.56 221 GLU A C 1
ATOM 1721 O O . GLU A 1 221 ? -11.605 -9.498 8.765 1.00 65.56 221 GLU A O 1
ATOM 1726 N N . GLY A 1 222 ? -10.448 -7.969 7.590 1.00 56.34 222 GLY A N 1
ATOM 1727 C CA . GLY A 1 222 ? -10.213 -8.802 6.409 1.00 56.34 222 GLY A CA 1
ATOM 1728 C C . GLY A 1 222 ? -9.241 -9.959 6.651 1.00 56.34 222 GLY A C 1
ATOM 1729 O O . GLY A 1 222 ? -9.521 -11.076 6.229 1.00 56.34 222 GLY A O 1
ATOM 1730 N N . ILE A 1 223 ? -8.141 -9.728 7.376 1.00 53.12 223 ILE A N 1
ATOM 1731 C CA . ILE A 1 223 ? -7.148 -10.768 7.709 1.00 53.12 223 ILE A CA 1
ATOM 1732 C C . ILE A 1 223 ? -7.748 -11.818 8.656 1.00 53.12 223 ILE A C 1
ATOM 1734 O O . ILE A 1 223 ? -7.522 -13.009 8.469 1.00 53.12 223 ILE A O 1
ATOM 1738 N N . SER A 1 224 ? -8.571 -11.400 9.625 1.00 49.44 224 SER A N 1
ATOM 1739 C CA . SER A 1 224 ? -9.285 -12.308 10.541 1.00 49.44 224 SER A CA 1
ATOM 1740 C C . SER A 1 224 ? -10.314 -13.204 9.826 1.00 49.44 224 SER A C 1
ATOM 1742 O O . SER A 1 224 ? -10.655 -14.285 10.306 1.00 49.44 224 SER A O 1
ATOM 1744 N N . ALA A 1 225 ? -10.795 -12.778 8.653 1.00 43.22 225 ALA A N 1
ATOM 1745 C CA . ALA A 1 225 ? -11.733 -13.531 7.824 1.00 43.22 225 ALA A CA 1
ATOM 1746 C C . ALA A 1 225 ? -11.056 -14.527 6.861 1.00 43.22 225 ALA A C 1
ATOM 1748 O O . ALA A 1 225 ? -11.761 -15.334 6.253 1.00 43.22 225 ALA A O 1
ATOM 1749 N N . ILE A 1 226 ? -9.725 -14.493 6.718 1.00 37.75 226 ILE A N 1
ATOM 1750 C CA . ILE A 1 226 ? -8.955 -15.462 5.929 1.00 37.75 226 ILE A CA 1
ATOM 1751 C C . ILE A 1 226 ? -8.627 -16.646 6.854 1.00 37.75 226 ILE A C 1
ATOM 1753 O O . ILE A 1 226 ? -7.847 -16.479 7.794 1.00 37.75 226 ILE A O 1
ATOM 1757 N N . PRO A 1 227 ? -9.200 -17.848 6.638 1.00 35.84 227 PRO A N 1
ATOM 1758 C CA . PRO A 1 227 ? -8.757 -19.037 7.355 1.00 35.84 227 PRO A CA 1
ATOM 1759 C C . PRO A 1 227 ? -7.255 -19.227 7.103 1.00 35.84 227 PRO A C 1
ATOM 1761 O O . PRO A 1 227 ? -6.823 -19.006 5.971 1.00 35.84 227 PRO A O 1
ATOM 1764 N N . PRO A 1 228 ? -6.451 -19.640 8.099 1.00 35.72 228 PRO A N 1
ATOM 1765 C CA . PRO A 1 228 ? -5.048 -19.949 7.857 1.00 35.72 228 PRO A CA 1
ATOM 1766 C C . PRO A 1 228 ? -4.966 -20.993 6.740 1.00 35.72 228 PRO A C 1
ATOM 1768 O O . PRO A 1 228 ? -5.491 -22.101 6.860 1.00 35.72 228 PRO A O 1
ATOM 1771 N N . ASP A 1 229 ? -4.380 -20.583 5.620 1.00 33.59 229 ASP A N 1
ATOM 1772 C CA . ASP A 1 229 ? -4.393 -21.345 4.382 1.00 33.59 229 ASP A CA 1
ATOM 1773 C C . ASP A 1 229 ? -3.614 -22.661 4.560 1.00 33.59 229 ASP A C 1
ATOM 1775 O O . ASP A 1 229 ? -2.521 -22.695 5.127 1.00 33.59 229 ASP A O 1
ATOM 1779 N N . ILE A 1 230 ? -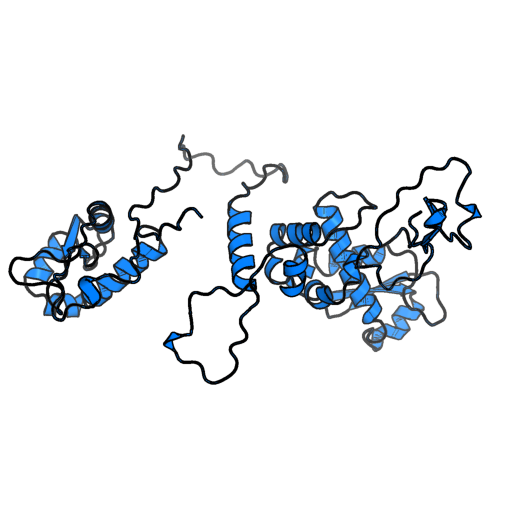4.187 -23.760 4.067 1.00 38.59 230 ILE A N 1
ATOM 1780 C CA . ILE A 1 230 ? -3.774 -25.163 4.293 1.00 38.59 230 ILE A CA 1
ATOM 1781 C C . ILE A 1 230 ? -2.463 -25.535 3.551 1.00 38.59 230 ILE A C 1
ATOM 1783 O O . ILE A 1 230 ? -2.026 -26.686 3.561 1.00 38.59 230 ILE A O 1
ATOM 1787 N N . TYR A 1 231 ? -1.773 -24.570 2.938 1.00 35.34 231 TYR A N 1
ATOM 1788 C CA . TYR A 1 231 ? -0.653 -24.826 2.030 1.00 35.34 231 TYR A CA 1
ATOM 1789 C C . TYR A 1 231 ? 0.617 -24.036 2.363 1.00 35.34 231 TYR A C 1
ATOM 1791 O O . TYR A 1 231 ? 1.120 -23.279 1.537 1.00 35.34 231 TYR A O 1
ATOM 1799 N N . THR A 1 232 ? 1.221 -24.314 3.519 1.00 32.84 232 THR A N 1
ATOM 1800 C CA . THR A 1 232 ? 2.673 -24.162 3.704 1.00 32.84 232 THR A CA 1
ATOM 1801 C C . THR A 1 232 ? 3.254 -25.295 4.562 1.00 32.84 232 THR A C 1
ATOM 1803 O O . THR A 1 232 ? 3.047 -25.385 5.764 1.00 32.84 232 THR A O 1
ATOM 1806 N N . VAL A 1 233 ? 4.046 -26.124 3.869 1.00 29.42 233 VAL A N 1
ATOM 1807 C CA . VAL A 1 233 ? 5.110 -27.062 4.288 1.00 29.42 233 VAL A CA 1
ATOM 1808 C C . VAL A 1 233 ? 4.769 -28.305 5.153 1.00 29.42 233 VAL A C 1
ATOM 1810 O O . VAL A 1 233 ? 4.347 -28.195 6.303 1.00 29.42 233 VAL A O 1
ATOM 1813 N N . PRO A 1 234 ? 5.052 -29.529 4.648 1.00 32.25 234 PRO A N 1
ATOM 1814 C CA . PRO A 1 234 ? 4.813 -30.779 5.359 1.00 32.25 234 PRO A CA 1
ATOM 1815 C C . PRO A 1 234 ? 5.996 -31.144 6.264 1.00 32.25 234 PRO A C 1
ATOM 1817 O O . PRO A 1 234 ? 6.866 -31.883 5.827 1.00 32.25 234 PRO A O 1
ATOM 1820 N N . ASN A 1 235 ? 6.040 -30.671 7.516 1.00 32.88 235 ASN A N 1
ATOM 1821 C CA . ASN A 1 235 ? 6.675 -31.434 8.609 1.00 32.88 235 ASN A CA 1
ATOM 1822 C C . ASN A 1 235 ? 6.458 -30.819 10.004 1.00 32.88 235 ASN A C 1
ATOM 1824 O O . ASN A 1 235 ? 7.374 -30.275 10.608 1.00 32.88 235 ASN A O 1
ATOM 1828 N N . ALA A 1 236 ? 5.248 -30.920 10.552 1.00 30.05 236 ALA A N 1
ATOM 1829 C CA . ALA A 1 236 ? 5.041 -30.744 11.995 1.00 30.05 236 ALA A CA 1
ATOM 1830 C C . ALA A 1 236 ? 3.762 -31.452 12.470 1.00 30.05 236 ALA A C 1
ATOM 1832 O O . ALA A 1 236 ? 2.945 -30.891 13.189 1.00 30.05 236 ALA A O 1
ATOM 1833 N N . LYS A 1 237 ? 3.551 -32.707 12.054 1.00 32.94 237 LYS A N 1
ATOM 1834 C CA . LYS A 1 237 ? 2.555 -33.586 12.686 1.00 32.94 237 LYS A CA 1
ATOM 1835 C C . LYS A 1 237 ? 3.270 -34.567 13.602 1.00 32.94 237 LYS A C 1
ATOM 1837 O O . LYS A 1 237 ? 3.559 -35.683 13.186 1.00 32.94 237 LYS A O 1
ATOM 1842 N N . LYS A 1 238 ? 3.553 -34.139 14.833 1.00 31.92 238 LYS A N 1
ATOM 1843 C CA . LYS A 1 238 ? 3.669 -34.999 16.025 1.00 31.92 238 LYS A CA 1
ATOM 1844 C C . LYS A 1 238 ? 3.923 -34.123 17.246 1.00 31.92 238 LYS A C 1
ATOM 1846 O O . LYS A 1 238 ? 5.063 -33.899 17.613 1.00 31.92 238 LYS A O 1
ATOM 1851 N N . LEU A 1 239 ? 2.842 -33.613 17.818 1.00 33.44 239 LEU A N 1
ATOM 1852 C CA . LEU A 1 239 ? 2.597 -33.352 19.241 1.00 33.44 239 LEU A CA 1
ATOM 1853 C C . LEU A 1 239 ? 1.241 -32.637 19.271 1.00 33.44 239 LEU A C 1
ATOM 1855 O O . LEU A 1 239 ? 0.988 -31.808 18.409 1.00 33.44 239 LEU A O 1
ATOM 1859 N N . ILE A 1 240 ? 0.356 -33.000 20.198 1.00 30.94 240 ILE A N 1
ATOM 1860 C CA . ILE A 1 240 ? -1.101 -32.748 20.173 1.00 30.94 240 ILE A CA 1
ATOM 1861 C C . ILE A 1 240 ? -1.878 -33.837 19.400 1.00 30.94 240 ILE A C 1
ATOM 1863 O O . ILE A 1 240 ? -2.654 -33.603 18.478 1.00 30.94 240 ILE A O 1
ATOM 1867 N N . LYS A 1 241 ? -1.659 -35.089 19.807 1.00 31.09 241 LYS A N 1
ATOM 1868 C CA . LYS A 1 241 ? -2.774 -36.015 20.040 1.00 31.09 241 LYS A CA 1
ATOM 1869 C C . LYS A 1 241 ? -3.102 -35.855 21.527 1.00 31.09 241 LYS A C 1
ATOM 1871 O O . LYS A 1 241 ? -2.167 -35.692 22.302 1.00 31.09 241 LYS A O 1
ATOM 1876 N N . ASP A 1 242 ? -4.387 -35.870 21.862 1.00 31.47 242 ASP A N 1
ATOM 1877 C CA . ASP A 1 242 ? -4.964 -35.786 23.217 1.00 31.47 242 ASP A CA 1
ATOM 1878 C C . ASP A 1 242 ? -5.557 -34.417 23.572 1.00 31.47 242 ASP A C 1
ATOM 1880 O O . ASP A 1 242 ? -5.116 -33.686 24.451 1.00 31.47 242 ASP A O 1
ATOM 1884 N N . SER A 1 243 ? -6.639 -34.077 22.884 1.00 30.59 243 SER A N 1
ATOM 1885 C CA . SER A 1 243 ? -7.884 -33.676 23.551 1.00 30.59 243 SER A CA 1
ATOM 1886 C C . SER A 1 243 ? -8.973 -33.652 22.492 1.00 30.59 243 SER A C 1
ATOM 1888 O O . SER A 1 243 ? -8.978 -32.829 21.581 1.00 30.59 243 SER A O 1
ATOM 1890 N N . GLY A 1 244 ? -9.858 -34.645 22.556 1.00 39.34 244 GLY A N 1
ATOM 1891 C CA . GLY A 1 244 ? -11.046 -34.665 21.722 1.00 39.34 244 GLY A CA 1
ATOM 1892 C C . GLY A 1 244 ? -11.913 -33.451 22.018 1.00 39.34 244 GLY A C 1
ATOM 1893 O O . GLY A 1 244 ? -12.095 -33.106 23.178 1.00 39.34 244 GLY A O 1
ATOM 1894 N N . LEU A 1 245 ? -12.454 -32.847 20.965 1.00 30.73 245 LEU A N 1
ATOM 1895 C CA . LEU A 1 245 ? -13.702 -32.092 20.981 1.00 30.73 245 LEU A CA 1
ATOM 1896 C C . LEU A 1 245 ? -14.195 -32.009 19.534 1.00 30.73 245 LEU A C 1
ATOM 1898 O O . LEU A 1 245 ? -13.712 -31.235 18.711 1.00 30.73 245 LEU A O 1
ATOM 1902 N N . ASN A 1 246 ? -15.134 -32.900 19.229 1.00 28.62 246 ASN A N 1
ATOM 1903 C CA . ASN A 1 246 ? -15.998 -32.800 18.066 1.00 28.62 246 ASN A CA 1
ATOM 1904 C C . ASN A 1 246 ? -16.899 -31.567 18.210 1.00 28.62 246 ASN A C 1
ATOM 1906 O O . ASN A 1 246 ? -17.540 -31.412 19.243 1.00 28.62 246 ASN A O 1
ATOM 1910 N N . GLY A 1 247 ? -17.010 -30.797 17.125 1.00 31.31 247 GLY A N 1
ATOM 1911 C CA . GLY A 1 247 ? -18.177 -29.985 16.775 1.00 31.31 247 GLY A CA 1
ATOM 1912 C C . GLY A 1 247 ? -18.391 -28.699 17.573 1.00 31.31 247 GLY A C 1
ATOM 1913 O O . GLY A 1 247 ? -18.735 -28.743 18.743 1.00 31.31 247 GLY A O 1
ATOM 1914 N N . THR A 1 248 ? -18.337 -27.558 16.888 1.00 30.70 248 THR A N 1
ATOM 1915 C CA . THR A 1 248 ? -19.544 -26.804 16.504 1.00 30.70 248 THR A CA 1
ATOM 1916 C C . THR A 1 248 ? -19.173 -25.675 15.547 1.00 30.70 248 THR A C 1
ATOM 1918 O O . THR A 1 248 ? -18.082 -25.111 15.590 1.00 30.70 248 THR A O 1
ATOM 1921 N N . ALA A 1 249 ? -20.102 -25.390 14.638 1.00 32.75 249 ALA A N 1
ATOM 1922 C CA . ALA A 1 249 ? -20.101 -24.222 13.780 1.00 32.75 249 ALA A CA 1
ATOM 1923 C C . ALA A 1 249 ? -19.843 -22.944 14.592 1.00 32.75 249 ALA A C 1
ATOM 1925 O O . ALA A 1 249 ? -20.335 -22.804 15.711 1.00 32.75 249 ALA A O 1
ATOM 1926 N N . THR A 1 250 ? -19.122 -21.994 14.004 1.00 33.22 250 THR A N 1
ATOM 1927 C CA . THR A 1 250 ? -19.061 -20.613 14.479 1.00 33.22 250 THR A CA 1
ATOM 1928 C C . THR A 1 250 ? -20.463 -20.003 14.407 1.00 33.22 250 THR A C 1
ATOM 1930 O O . THR A 1 250 ? -20.845 -19.366 13.425 1.00 33.22 250 THR A O 1
ATOM 1933 N N . GLU A 1 251 ? -21.265 -20.217 15.454 1.00 36.56 251 GLU A N 1
ATOM 1934 C CA . GLU A 1 251 ? -22.437 -19.398 15.728 1.00 36.56 251 GLU A CA 1
ATOM 1935 C C . GLU A 1 251 ? -21.964 -17.946 15.768 1.00 36.56 251 GLU A C 1
ATOM 1937 O O . GLU A 1 251 ? -21.180 -17.546 16.632 1.00 36.56 251 GLU A O 1
ATOM 1942 N N . ARG A 1 252 ? -22.432 -17.136 14.812 1.00 42.41 252 ARG A N 1
ATOM 1943 C CA . ARG A 1 252 ? -22.393 -15.681 14.958 1.00 42.41 252 ARG A CA 1
ATOM 1944 C C . ARG A 1 252 ? -23.045 -15.375 16.299 1.00 42.41 252 ARG A C 1
ATOM 1946 O O . ARG A 1 252 ? -24.237 -15.636 16.455 1.00 42.41 252 ARG A O 1
ATOM 1953 N N . VAL A 1 253 ? -22.265 -14.854 17.246 1.00 48.19 253 VAL A N 1
ATOM 1954 C CA . VAL A 1 253 ? -22.765 -14.415 18.550 1.00 48.19 253 VAL A CA 1
ATOM 1955 C C . VAL A 1 253 ? -23.939 -13.478 18.281 1.00 48.19 253 VAL A C 1
ATOM 1957 O O . VAL A 1 253 ? -23.755 -12.380 17.753 1.00 48.19 253 VAL A O 1
ATOM 1960 N N . LYS A 1 254 ? -25.166 -13.938 18.557 1.00 47.56 254 LYS A N 1
ATOM 1961 C CA . LYS A 1 254 ? -26.345 -13.077 18.474 1.00 47.56 254 LYS A CA 1
ATOM 1962 C C . LYS A 1 254 ? -26.132 -11.950 19.485 1.00 47.56 254 LYS A C 1
ATOM 1964 O O . LYS A 1 254 ? -25.873 -12.255 20.651 1.00 47.56 254 LYS A O 1
ATOM 1969 N N . PRO A 1 255 ? -26.215 -10.676 19.069 1.00 53.75 255 PRO A N 1
ATOM 1970 C CA . PRO A 1 255 ? -26.057 -9.569 19.995 1.00 53.75 255 PRO A CA 1
ATOM 1971 C C . PRO A 1 255 ? -27.132 -9.675 21.078 1.00 53.75 255 PRO A C 1
ATOM 1973 O O . PRO A 1 255 ? -28.324 -9.755 20.783 1.00 53.75 255 PRO A O 1
ATOM 1976 N N . VAL A 1 256 ? -26.689 -9.715 22.334 1.00 56.28 256 VAL A N 1
ATOM 1977 C CA . VAL A 1 256 ? -27.541 -9.889 23.524 1.00 56.28 256 VAL A CA 1
ATOM 1978 C C . VAL A 1 256 ? -28.414 -8.643 23.760 1.00 56.28 256 VAL A C 1
ATOM 1980 O O . VAL A 1 256 ? -29.459 -8.727 24.401 1.00 56.28 256 VAL A O 1
ATOM 1983 N N . LEU A 1 257 ? -28.021 -7.494 23.194 1.00 55.56 257 LEU A N 1
ATOM 1984 C CA . LEU A 1 257 ? -28.736 -6.224 23.267 1.00 55.56 257 LEU A CA 1
ATOM 1985 C C . LEU A 1 257 ? -28.563 -5.417 21.970 1.00 55.56 257 LEU A C 1
ATOM 1987 O O . LEU A 1 257 ? -27.444 -5.277 21.485 1.00 55.56 257 LEU A O 1
ATOM 1991 N N . THR A 1 258 ? -29.657 -4.857 21.443 1.00 58.44 258 THR A N 1
ATOM 1992 C CA . THR A 1 258 ? -29.653 -3.861 20.357 1.00 58.44 258 THR A CA 1
ATOM 1993 C C . THR A 1 258 ? -30.139 -2.528 20.914 1.00 58.44 258 THR A C 1
ATOM 1995 O O . THR A 1 258 ? -31.272 -2.438 21.379 1.00 58.44 258 THR A O 1
ATOM 1998 N N . LEU A 1 259 ? -29.283 -1.505 20.890 1.00 63.59 259 LEU A N 1
ATOM 1999 C CA . LEU A 1 259 ? -29.641 -0.143 21.287 1.00 63.59 259 LEU A CA 1
ATOM 2000 C C . LEU A 1 259 ? -30.088 0.649 20.052 1.00 63.59 259 LEU A C 1
ATOM 2002 O O . LEU A 1 259 ? -29.309 0.806 19.115 1.00 63.59 259 LEU A O 1
ATOM 2006 N N . SER A 1 260 ? -31.329 1.137 20.054 1.00 65.25 260 SER A N 1
ATOM 2007 C CA . SER A 1 260 ? -31.844 2.108 19.082 1.00 65.25 260 SER A CA 1
ATOM 2008 C C . SER A 1 260 ? -31.764 3.514 19.671 1.00 65.25 260 SER A C 1
ATOM 2010 O O . SER A 1 260 ? -32.164 3.713 20.819 1.00 65.25 260 SER A O 1
ATOM 2012 N N . VAL A 1 261 ? -31.273 4.478 18.894 1.00 68.75 261 VAL A N 1
ATOM 2013 C CA . VAL A 1 261 ? -31.162 5.880 19.316 1.00 68.75 261 VAL A CA 1
ATOM 2014 C C . VAL A 1 261 ? -32.262 6.692 18.640 1.00 68.75 261 VAL A C 1
ATOM 2016 O O . VAL A 1 261 ? -32.384 6.658 17.420 1.00 68.75 261 VAL A O 1
ATOM 2019 N N . ASP A 1 262 ? -33.041 7.413 19.442 1.00 74.56 262 ASP A N 1
ATOM 2020 C CA . ASP A 1 262 ? -33.874 8.529 18.995 1.00 74.56 262 ASP A CA 1
ATOM 2021 C C . ASP A 1 262 ? -33.098 9.814 19.304 1.00 74.56 262 ASP A C 1
ATOM 2023 O O . ASP A 1 262 ? -32.784 10.079 20.467 1.00 74.56 262 ASP A O 1
ATOM 2027 N N . SER A 1 263 ? -32.701 10.549 18.265 1.00 78.81 263 SER A N 1
ATOM 2028 C CA . SER A 1 263 ? -31.903 11.770 18.404 1.00 78.81 263 SER A CA 1
ATOM 2029 C C . SER A 1 263 ? -32.727 12.981 18.840 1.00 78.81 263 SER A C 1
ATOM 2031 O O . SER A 1 263 ? -32.132 13.984 19.224 1.00 78.81 263 SER A O 1
ATOM 2033 N N . ASP A 1 264 ? -34.060 12.903 18.779 1.00 82.81 264 ASP A N 1
ATOM 2034 C CA . ASP A 1 264 ? -34.957 14.002 19.138 1.00 82.81 264 ASP A CA 1
ATOM 2035 C C . ASP A 1 264 ? -36.210 13.510 19.897 1.00 82.81 264 ASP A C 1
ATOM 2037 O O . ASP A 1 264 ? -37.348 13.640 19.432 1.00 82.81 264 ASP A O 1
ATOM 2041 N N . PRO A 1 265 ? -36.036 12.898 21.086 1.00 83.06 265 PRO A N 1
ATOM 2042 C CA . PRO A 1 265 ? -37.162 12.361 21.825 1.00 83.06 265 PRO A CA 1
ATOM 2043 C C . PRO A 1 265 ? -38.023 13.507 22.359 1.00 83.06 265 PRO A C 1
ATOM 2045 O O . PRO A 1 265 ? -37.580 14.287 23.201 1.00 83.06 265 PRO A O 1
ATOM 2048 N N . ALA A 1 266 ? -39.303 13.546 21.978 1.00 81.50 266 ALA A N 1
ATOM 2049 C CA . ALA A 1 266 ? -40.247 14.590 22.402 1.00 81.50 266 ALA A CA 1
ATOM 2050 C C . ALA A 1 266 ? -40.313 14.794 23.934 1.00 81.50 266 ALA A C 1
ATOM 2052 O O . ALA A 1 266 ? -40.560 15.899 24.423 1.00 81.50 266 ALA A O 1
ATOM 2053 N N . ALA A 1 267 ? -40.061 13.736 24.715 1.00 84.12 267 ALA A N 1
ATOM 2054 C CA . ALA A 1 267 ? -39.982 13.809 26.174 1.00 84.12 267 ALA A CA 1
ATOM 2055 C C . ALA A 1 267 ? -38.826 14.698 26.677 1.00 84.12 267 ALA A C 1
ATOM 2057 O O . ALA A 1 267 ? -38.945 15.277 27.755 1.00 84.12 267 ALA A O 1
ATOM 2058 N N . GLY A 1 268 ? -37.744 14.853 25.905 1.00 80.56 268 GLY A N 1
ATOM 2059 C CA . GLY A 1 268 ? -36.598 15.712 26.222 1.00 80.56 268 GLY A CA 1
ATOM 2060 C C . GLY A 1 268 ? -36.954 17.197 26.350 1.00 80.56 268 GLY A C 1
ATOM 2061 O O . GLY A 1 268 ? -36.278 17.923 27.073 1.00 80.56 268 GLY A O 1
ATOM 2062 N N . TYR A 1 269 ? -38.061 17.634 25.742 1.00 84.44 269 TYR A N 1
ATOM 2063 C CA . TYR A 1 269 ? -38.569 19.005 25.852 1.00 84.44 269 TYR A CA 1
ATOM 2064 C C . TYR A 1 269 ? -39.463 19.248 27.081 1.00 84.44 269 TYR A C 1
ATOM 2066 O O . TYR A 1 269 ? -39.863 20.382 27.352 1.00 84.44 269 TYR A O 1
ATOM 2074 N N . MET A 1 270 ? -39.810 18.209 27.849 1.00 86.06 270 MET A N 1
ATOM 2075 C CA . MET A 1 270 ? -40.666 18.345 29.030 1.00 86.06 270 MET A CA 1
ATOM 2076 C C . MET A 1 270 ? -39.854 18.772 30.261 1.00 86.06 270 MET A C 1
ATOM 2078 O O . MET A 1 270 ? -38.813 18.201 30.560 1.00 86.06 270 MET A O 1
ATOM 2082 N N . ARG A 1 271 ? -40.378 19.705 31.072 1.00 80.19 271 ARG A N 1
ATOM 2083 C CA . ARG A 1 271 ? -39.730 20.152 32.329 1.00 80.19 271 ARG A CA 1
ATOM 2084 C C . ARG A 1 271 ? -39.513 19.019 33.350 1.00 80.19 271 ARG A C 1
ATOM 2086 O O . ARG A 1 271 ? -38.607 19.100 34.174 1.00 80.19 271 ARG A O 1
ATOM 2093 N N . LYS A 1 272 ? -40.376 17.999 33.345 1.00 78.88 272 LYS A N 1
ATOM 2094 C CA . LYS A 1 272 ? -40.271 16.786 34.174 1.00 78.88 272 LYS A CA 1
ATOM 2095 C C . LYS A 1 272 ? -40.676 15.570 33.330 1.00 78.88 272 LYS A C 1
ATOM 2097 O O . LYS A 1 272 ? -41.850 15.196 33.358 1.00 78.88 272 LYS A O 1
ATOM 2102 N N . PRO A 1 273 ? -39.754 14.986 32.548 1.00 83.75 273 PRO A N 1
ATOM 2103 C CA . PRO A 1 273 ? -40.068 13.837 31.711 1.00 83.75 273 PRO A CA 1
ATOM 2104 C C . PRO A 1 273 ? -40.388 12.610 32.566 1.00 83.75 273 PRO A C 1
ATOM 2106 O O . PRO A 1 273 ? -39.768 12.370 33.605 1.00 83.75 273 PRO A O 1
ATOM 2109 N N . LYS A 1 274 ? -41.349 11.798 32.116 1.00 80.06 274 LYS A N 1
ATOM 2110 C CA . LYS A 1 274 ? -41.574 10.477 32.704 1.00 80.06 274 LYS A CA 1
ATOM 2111 C C . LYS A 1 274 ? -40.444 9.557 32.252 1.00 80.06 274 LYS A C 1
ATOM 2113 O O . LYS A 1 274 ? -40.384 9.179 31.086 1.00 80.06 274 LYS A O 1
ATOM 2118 N N . MET A 1 275 ? -39.574 9.181 33.182 1.00 79.31 275 MET A N 1
ATOM 2119 C CA . MET A 1 275 ? -38.487 8.246 32.901 1.00 79.31 275 MET A CA 1
ATOM 2120 C C . MET A 1 275 ? -39.061 6.866 32.557 1.00 79.31 275 MET A C 1
ATOM 2122 O O . MET A 1 275 ? -39.813 6.284 33.342 1.00 79.31 275 MET A O 1
ATOM 2126 N N . ILE A 1 276 ? -38.712 6.349 31.379 1.00 80.62 276 ILE A N 1
ATOM 2127 C CA . ILE A 1 276 ? -39.054 4.990 30.955 1.00 80.62 276 ILE A CA 1
ATOM 2128 C C . ILE A 1 276 ? -37.949 4.060 31.452 1.00 80.62 276 ILE A C 1
ATOM 2130 O O . ILE A 1 276 ? -36.765 4.302 31.215 1.00 80.62 276 ILE A O 1
ATOM 2134 N N . ARG A 1 277 ? -38.329 2.997 32.165 1.00 83.75 277 ARG A N 1
ATOM 2135 C CA . ARG A 1 277 ? -37.376 1.988 32.627 1.00 83.75 277 ARG A CA 1
ATOM 2136 C C . ARG A 1 277 ? -36.915 1.139 31.442 1.00 83.75 277 ARG A C 1
ATOM 2138 O O . ARG A 1 277 ? -37.740 0.571 30.736 1.00 83.75 277 ARG A O 1
ATOM 2145 N N . LEU A 1 278 ? -35.601 1.014 31.279 1.00 85.38 278 LEU A N 1
ATOM 2146 C CA . LEU A 1 278 ? -34.995 0.078 30.338 1.00 85.38 278 LEU A CA 1
ATOM 2147 C C . LEU A 1 278 ? -34.867 -1.303 30.999 1.00 85.38 278 LEU A C 1
ATOM 2149 O O . LEU A 1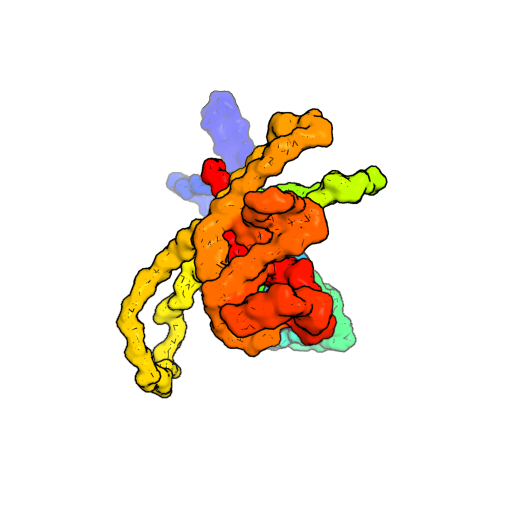 278 ? -34.169 -1.444 32.008 1.00 85.38 278 LEU A O 1
ATOM 2153 N N . GLU A 1 279 ? -35.549 -2.300 30.434 1.00 87.25 279 GLU A N 1
ATOM 2154 C CA . GLU A 1 279 ? -35.563 -3.688 30.914 1.00 87.25 279 GLU A CA 1
ATOM 2155 C C . GLU A 1 279 ? -34.794 -4.598 29.954 1.00 87.25 279 GLU A C 1
ATOM 2157 O O . GLU A 1 279 ? -35.133 -4.709 28.778 1.00 87.25 279 GLU A O 1
ATOM 2162 N N . LEU A 1 280 ? -33.746 -5.248 30.460 1.00 88.06 280 LEU A N 1
ATOM 2163 C CA . LEU A 1 280 ? -32.768 -6.013 29.690 1.00 88.06 280 LEU A CA 1
ATOM 2164 C C . LEU A 1 280 ? -32.525 -7.380 30.360 1.00 88.06 280 LEU A C 1
ATOM 2166 O O . LEU A 1 280 ? -31.463 -7.617 30.952 1.00 88.06 280 LEU A O 1
ATOM 2170 N N . PRO A 1 281 ? -33.488 -8.315 30.290 1.00 87.06 281 PRO A N 1
ATOM 2171 C CA . PRO A 1 281 ? -33.392 -9.607 30.975 1.00 87.06 281 PRO A CA 1
ATOM 2172 C C . PRO A 1 281 ? -32.188 -10.443 30.514 1.00 87.06 281 PRO A C 1
ATOM 2174 O O . PRO A 1 281 ? -31.572 -11.150 31.311 1.00 87.06 281 PRO A O 1
ATOM 2177 N N . GLU A 1 282 ? -31.805 -10.335 29.242 1.00 86.38 282 GLU A N 1
ATOM 2178 C CA . GLU A 1 282 ? -30.630 -11.023 28.705 1.00 86.38 282 GLU A CA 1
ATOM 2179 C C . GLU A 1 282 ? -29.314 -10.449 29.253 1.00 86.38 282 GLU A C 1
ATOM 2181 O O . GLU A 1 282 ? -28.413 -11.204 29.634 1.00 86.38 282 GLU A O 1
ATOM 2186 N N . TYR A 1 283 ? -29.228 -9.121 29.380 1.00 89.31 283 TYR A N 1
ATOM 2187 C CA . TYR A 1 283 ? -28.075 -8.445 29.975 1.00 89.31 283 TYR A CA 1
ATOM 2188 C C . TYR A 1 283 ? -27.930 -8.794 31.458 1.00 89.31 283 TYR A C 1
ATOM 2190 O O . TYR A 1 283 ? -26.863 -9.231 31.883 1.00 89.31 283 TYR A O 1
ATOM 2198 N N . THR A 1 284 ? -29.004 -8.701 32.247 1.00 91.12 284 THR A N 1
ATOM 2199 C CA . THR A 1 284 ? -28.952 -9.062 33.676 1.00 91.12 284 THR A CA 1
ATOM 2200 C C . THR A 1 284 ? -28.593 -10.539 33.881 1.00 91.12 284 THR A C 1
ATOM 2202 O O . THR A 1 284 ? -27.854 -10.872 34.809 1.00 91.12 284 THR A O 1
ATOM 2205 N N . ARG A 1 285 ? -29.015 -11.439 32.979 1.00 90.50 285 ARG A N 1
ATOM 2206 C CA . ARG A 1 285 ? -28.578 -12.846 32.979 1.00 90.50 285 ARG A CA 1
ATOM 2207 C C . ARG A 1 285 ? -27.094 -13.006 32.641 1.00 90.50 285 ARG A C 1
ATOM 2209 O O . ARG A 1 285 ? -26.441 -13.891 33.190 1.00 90.50 285 ARG A O 1
ATOM 2216 N N . TRP A 1 286 ? -26.546 -12.179 31.753 1.00 92.69 286 TRP A N 1
ATOM 2217 C CA . TRP A 1 286 ? -25.105 -12.137 31.506 1.00 92.69 286 TRP A CA 1
ATOM 2218 C C . TRP A 1 286 ? -24.332 -11.618 32.727 1.00 92.69 286 TRP A C 1
ATOM 2220 O O . TRP A 1 286 ? -23.325 -12.230 33.090 1.00 92.69 286 TRP A O 1
ATOM 2230 N N . VAL A 1 287 ? -24.831 -10.582 33.411 1.00 92.19 287 VAL A N 1
ATOM 2231 C CA . VAL A 1 287 ? -24.228 -10.039 34.644 1.00 92.19 287 VAL A CA 1
ATOM 2232 C C . VAL A 1 287 ? -24.150 -11.109 35.733 1.00 92.19 287 VAL A C 1
ATOM 2234 O O . VAL A 1 287 ? -23.090 -11.301 36.321 1.00 92.19 287 VAL A O 1
ATOM 2237 N N . LYS A 1 288 ? -25.213 -11.905 35.915 1.00 91.06 288 LYS A N 1
ATOM 2238 C CA . LYS A 1 288 ? -25.229 -13.065 36.829 1.00 91.06 288 LYS A CA 1
ATOM 2239 C C . LYS A 1 288 ? -24.136 -14.105 36.559 1.00 91.06 288 LYS A C 1
ATOM 2241 O O . LYS A 1 288 ? -23.931 -14.973 37.386 1.00 91.06 288 LYS A O 1
ATOM 2246 N N . ARG A 1 289 ? -23.466 -14.084 35.405 1.00 88.00 289 ARG A N 1
ATOM 2247 C CA . ARG A 1 289 ? -22.397 -15.037 35.058 1.00 88.00 289 ARG A CA 1
ATOM 2248 C C . ARG A 1 289 ? -20.992 -14.447 35.164 1.00 88.00 289 ARG A C 1
ATOM 2250 O O . ARG A 1 289 ? -20.042 -15.106 34.751 1.00 88.00 289 ARG A O 1
ATOM 2257 N N . GLN A 1 290 ? -20.862 -13.214 35.651 1.00 91.88 290 GLN A N 1
ATOM 2258 C CA . GLN A 1 290 ? -19.568 -12.558 35.827 1.00 91.88 290 GLN A CA 1
ATOM 2259 C C . GLN A 1 290 ? -18.983 -12.843 37.223 1.00 91.88 290 GLN A C 1
ATOM 2261 O O . GLN A 1 290 ? -19.722 -13.211 38.140 1.00 91.88 290 GLN A O 1
ATOM 2266 N N . PRO A 1 291 ? -17.667 -12.645 37.418 1.00 92.38 291 PRO A N 1
ATOM 2267 C CA . PRO A 1 291 ? -17.065 -12.648 38.746 1.00 92.38 291 PRO A CA 1
ATOM 2268 C C . PRO A 1 291 ? -17.703 -11.597 39.664 1.00 92.38 291 PRO A C 1
ATOM 2270 O O . PRO A 1 291 ? -17.908 -10.451 39.269 1.00 92.38 291 PRO A O 1
ATOM 2273 N N . CYS A 1 292 ? -17.988 -11.991 40.900 1.00 93.88 292 CYS A N 1
ATOM 2274 C CA . CYS A 1 292 ? -18.539 -11.158 41.959 1.00 93.88 292 CYS A CA 1
ATOM 2275 C C . CYS A 1 292 ? -17.583 -10.012 42.308 1.00 93.88 292 CYS A C 1
ATOM 2277 O O . CYS A 1 292 ? -16.412 -10.255 42.603 1.00 93.88 292 CYS A O 1
ATOM 2279 N N . CYS A 1 293 ? -18.098 -8.782 42.369 1.00 92.62 293 CYS A N 1
ATOM 2280 C CA . CYS A 1 293 ? -17.317 -7.586 42.695 1.00 92.62 293 CYS A CA 1
ATOM 2281 C C . CYS A 1 293 ? -16.668 -7.618 44.088 1.00 92.62 293 CYS A C 1
ATOM 2283 O O . CYS A 1 293 ? -15.642 -6.981 44.285 1.00 92.62 293 CYS A O 1
ATOM 2285 N N . GLY A 1 294 ? -17.247 -8.347 45.050 1.00 90.06 294 GLY A N 1
ATOM 2286 C CA . GLY A 1 294 ? -16.704 -8.431 46.411 1.00 90.06 294 GLY A CA 1
ATOM 2287 C C . GLY A 1 294 ? -15.639 -9.516 46.587 1.00 90.06 294 GLY A C 1
ATOM 2288 O O . GLY A 1 294 ? -14.576 -9.271 47.139 1.00 90.06 294 GLY A O 1
ATOM 2289 N N . CYS A 1 295 ? -15.910 -10.743 46.126 1.00 89.75 295 CYS A N 1
ATOM 2290 C CA . CYS A 1 295 ? -15.048 -11.900 46.419 1.00 89.75 295 CYS A CA 1
ATOM 2291 C C . CYS A 1 295 ? -14.442 -12.594 45.191 1.00 89.75 295 CYS A C 1
ATOM 2293 O O . CYS A 1 295 ? -13.736 -13.588 45.350 1.00 89.75 295 CYS A O 1
ATOM 2295 N N . GLY A 1 296 ? -14.759 -12.151 43.972 1.00 89.94 296 GLY A N 1
ATOM 2296 C CA . GLY A 1 296 ? -14.250 -12.729 42.722 1.00 89.94 296 GLY A CA 1
ATOM 2297 C C . GLY A 1 296 ? -14.826 -14.097 42.325 1.00 89.94 296 GLY A C 1
ATOM 2298 O O . GLY A 1 296 ? -14.589 -14.548 41.208 1.00 89.94 296 GLY A O 1
ATOM 2299 N N . LYS A 1 297 ? -15.608 -14.761 43.187 1.00 89.81 297 LYS A N 1
ATOM 2300 C CA . LYS A 1 297 ? -16.330 -16.006 42.847 1.00 89.81 297 LYS A CA 1
ATOM 2301 C C . LYS A 1 297 ? -17.448 -15.738 41.837 1.00 89.81 297 LYS A C 1
ATOM 2303 O O . LYS A 1 297 ? -17.850 -14.596 41.669 1.00 89.81 297 LYS A O 1
ATOM 2308 N N . GLN A 1 298 ? -17.993 -16.777 41.206 1.00 91.12 298 GLN A N 1
ATOM 2309 C CA . GLN A 1 298 ? -19.141 -16.643 40.302 1.00 91.12 298 GLN A CA 1
ATOM 2310 C C . GLN A 1 298 ? -20.305 -15.908 40.991 1.00 91.12 298 GLN A C 1
ATOM 2312 O O . GLN A 1 298 ? -20.695 -16.273 42.103 1.00 91.12 298 GLN A O 1
ATOM 2317 N N . ALA A 1 299 ? -20.823 -14.857 40.353 1.00 92.38 299 ALA A N 1
ATOM 2318 C CA . ALA A 1 299 ? -22.038 -14.186 40.797 1.00 92.38 299 ALA A CA 1
ATOM 2319 C C . ALA A 1 299 ? -23.274 -15.067 40.558 1.00 92.38 299 ALA A C 1
ATOM 2321 O O . ALA A 1 299 ? -23.238 -16.043 39.813 1.00 92.38 299 ALA A O 1
ATOM 2322 N N . ASP A 1 300 ? -24.379 -14.720 41.199 1.00 88.94 300 ASP A N 1
ATOM 2323 C CA . ASP A 1 300 ? -25.690 -15.342 40.982 1.00 88.94 300 ASP A CA 1
ATOM 2324 C C . ASP A 1 300 ? -26.838 -14.318 41.044 1.00 88.94 300 ASP A C 1
ATOM 2326 O O . ASP A 1 300 ? -27.956 -14.611 40.602 1.00 88.94 300 ASP A O 1
ATOM 2330 N N . ASP A 1 301 ? -26.543 -13.087 41.481 1.00 85.25 301 ASP A N 1
ATOM 2331 C CA . ASP A 1 301 ? -27.505 -12.009 41.681 1.00 85.25 301 ASP A CA 1
ATOM 2332 C C . ASP A 1 301 ? -27.031 -10.701 40.996 1.00 85.25 301 ASP A C 1
ATOM 2334 O O . ASP A 1 301 ? -25.910 -10.240 41.238 1.00 85.25 301 ASP A O 1
ATOM 2338 N N . PRO A 1 302 ? -27.838 -10.081 40.111 1.00 91.25 302 PRO A N 1
ATOM 2339 C CA . PRO A 1 302 ? -27.558 -8.784 39.532 1.00 91.25 302 PRO A CA 1
ATOM 2340 C C . PRO A 1 302 ? -28.038 -7.751 40.544 1.00 91.25 302 PRO A C 1
ATOM 2342 O O . PRO A 1 302 ? -29.235 -7.522 40.707 1.00 91.25 302 PRO A O 1
ATOM 2345 N N . HIS A 1 303 ? -27.094 -7.146 41.252 1.00 91.94 303 HIS A N 1
ATOM 2346 C CA . HIS A 1 303 ?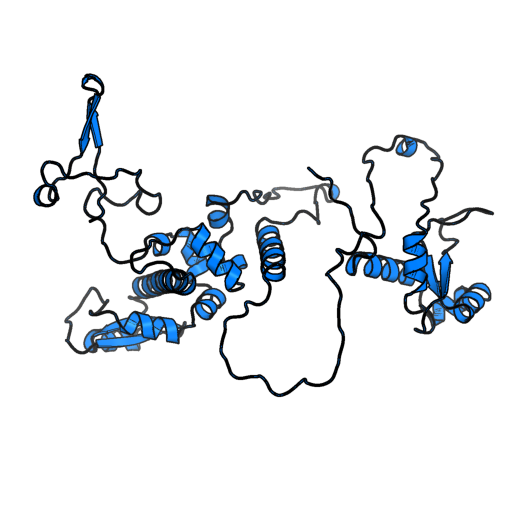 -27.411 -6.138 42.245 1.00 91.94 303 HIS A CA 1
ATOM 2347 C C . HIS A 1 303 ? -27.709 -4.809 41.555 1.00 91.94 303 HIS A C 1
ATOM 2349 O O . HIS A 1 303 ? -26.796 -4.183 41.017 1.00 91.94 303 HIS A O 1
ATOM 2355 N N . HIS A 1 304 ? -28.974 -4.381 41.561 1.00 90.44 304 HIS A N 1
ATOM 2356 C CA . HIS A 1 304 ? -29.368 -3.048 41.103 1.00 90.44 304 HIS A CA 1
ATOM 2357 C C . HIS A 1 304 ? -28.884 -1.984 42.082 1.00 90.44 304 HIS A C 1
ATOM 2359 O O . HIS A 1 304 ? -29.256 -1.998 43.255 1.00 90.44 304 HIS A O 1
ATOM 2365 N N . ILE A 1 305 ? -28.112 -1.027 41.573 1.00 87.25 305 ILE A N 1
ATOM 2366 C CA . ILE A 1 305 ? -27.662 0.122 42.354 1.00 87.25 305 ILE A CA 1
ATOM 2367 C C . ILE A 1 305 ? -28.840 1.080 42.509 1.00 87.25 305 ILE A C 1
ATOM 2369 O O . ILE A 1 305 ? -29.391 1.583 41.528 1.00 87.25 305 ILE A O 1
ATOM 2373 N N . ILE A 1 306 ? -29.219 1.330 43.760 1.00 74.38 306 ILE A N 1
ATOM 2374 C CA . ILE A 1 306 ? -30.300 2.239 44.143 1.00 74.38 306 ILE A CA 1
ATOM 2375 C C . ILE A 1 306 ? -29.683 3.395 44.938 1.00 74.38 306 ILE A C 1
ATOM 2377 O O . ILE A 1 306 ? -28.765 3.196 45.730 1.00 74.38 306 ILE A O 1
ATOM 2381 N N . GLY A 1 307 ? -30.177 4.616 44.724 1.00 69.62 307 GLY A N 1
ATOM 2382 C CA . GLY A 1 307 ? -29.581 5.844 45.264 1.00 69.62 307 GLY A CA 1
ATOM 2383 C C . GLY A 1 307 ? -28.871 6.660 44.181 1.00 69.62 307 GLY A C 1
ATOM 2384 O O . GLY A 1 307 ? -28.988 6.359 42.996 1.00 69.62 307 GLY A O 1
ATOM 2385 N N . ASN A 1 308 ? -28.178 7.739 44.562 1.00 67.19 308 ASN A N 1
ATOM 2386 C CA . ASN A 1 308 ? -27.465 8.638 43.631 1.00 67.19 308 ASN A CA 1
ATOM 2387 C C . ASN A 1 308 ? -28.344 9.268 42.525 1.00 67.19 308 ASN A C 1
ATOM 2389 O O . ASN A 1 308 ? -27.851 9.617 41.458 1.00 67.19 308 ASN A O 1
ATOM 2393 N N . GLY A 1 309 ? -29.654 9.398 42.761 1.00 68.06 309 GLY A N 1
ATOM 2394 C CA . GLY A 1 309 ? -30.612 9.913 41.773 1.00 68.06 309 GLY A CA 1
ATOM 2395 C C . GLY A 1 309 ? -31.113 8.882 40.751 1.00 68.06 309 GLY A C 1
ATOM 2396 O O . GLY A 1 309 ? -31.955 9.221 39.924 1.00 68.06 309 GLY A O 1
ATOM 2397 N N . PHE A 1 310 ? -30.674 7.619 40.824 1.00 66.81 310 PHE A N 1
ATOM 2398 C CA . PHE A 1 310 ? -31.028 6.558 39.869 1.00 66.81 310 PHE A CA 1
ATOM 2399 C C . PHE A 1 310 ? -32.257 5.716 40.264 1.00 66.81 310 PHE A C 1
ATOM 2401 O O . PHE A 1 310 ? -32.310 4.508 40.031 1.00 66.81 310 PHE A O 1
ATOM 2408 N N . GLY A 1 311 ? -33.275 6.345 40.856 1.00 65.44 311 GLY A N 1
ATOM 2409 C CA . GLY A 1 311 ? -34.527 5.678 41.222 1.00 65.44 311 GLY A CA 1
ATOM 2410 C C . GLY A 1 311 ? -35.390 6.491 42.188 1.00 65.44 311 GLY A C 1
ATOM 2411 O O . GLY A 1 311 ? -35.006 7.568 42.635 1.00 65.44 311 GLY A O 1
ATOM 2412 N N . GLY A 1 312 ? -36.565 5.956 42.516 1.00 66.38 312 GLY A N 1
ATOM 2413 C CA . GLY A 1 312 ? -37.501 6.483 43.513 1.00 66.38 312 GLY A CA 1
ATOM 2414 C C . GLY A 1 312 ? -38.116 5.378 44.380 1.00 66.38 312 GLY A C 1
ATOM 2415 O O . GLY A 1 312 ? -37.989 4.188 44.076 1.00 66.38 312 GLY A O 1
ATOM 2416 N N . THR A 1 313 ? -38.793 5.760 45.464 1.00 62.25 313 THR A N 1
ATOM 2417 C CA . THR A 1 313 ? -39.436 4.827 46.403 1.00 62.25 313 THR A CA 1
ATOM 2418 C C . THR A 1 313 ? -40.386 3.876 45.667 1.00 62.25 313 THR A C 1
ATOM 2420 O O . THR A 1 313 ? -41.315 4.319 44.997 1.00 62.25 313 THR A O 1
ATOM 2423 N N . GLY A 1 314 ? -40.146 2.564 45.767 1.00 61.84 314 GLY A N 1
ATOM 2424 C CA . GLY A 1 314 ? -40.974 1.534 45.123 1.00 61.84 314 GLY A CA 1
ATOM 2425 C C . GLY A 1 314 ? -40.743 1.337 43.617 1.00 61.84 314 GLY A C 1
ATOM 2426 O O . GLY A 1 314 ? -41.482 0.584 42.988 1.00 61.84 314 GLY A O 1
ATOM 2427 N N . THR A 1 315 ? -39.727 1.974 43.024 1.00 68.94 315 THR A N 1
ATOM 2428 C CA . THR A 1 315 ? -39.379 1.797 41.602 1.00 68.94 315 THR A CA 1
ATOM 2429 C C . THR A 1 315 ? -38.153 0.904 41.429 1.00 68.94 315 THR A C 1
ATOM 2431 O O . THR A 1 315 ? -37.237 0.920 42.249 1.00 68.94 315 THR A O 1
ATOM 2434 N N . LYS A 1 316 ? -38.130 0.109 40.354 1.00 71.06 316 LYS A N 1
ATOM 2435 C CA . LYS A 1 316 ? -36.960 -0.693 39.976 1.00 71.06 316 LYS A CA 1
ATOM 2436 C C . LYS A 1 316 ? -36.027 0.141 39.100 1.00 71.06 316 LYS A C 1
ATOM 2438 O O . LYS A 1 316 ? -36.491 0.796 38.166 1.00 71.06 316 LYS A O 1
ATOM 2443 N N . ALA A 1 317 ? -34.730 0.095 39.392 1.00 82.25 317 ALA A N 1
ATOM 2444 C CA . ALA A 1 317 ? -33.720 0.791 38.605 1.00 82.25 317 ALA A CA 1
ATOM 2445 C C . ALA A 1 317 ? -33.613 0.220 37.177 1.00 82.25 317 ALA A C 1
ATOM 2447 O O . ALA A 1 317 ? -34.106 -0.871 36.866 1.00 82.25 317 ALA A O 1
ATOM 2448 N N . CYS A 1 318 ? -32.976 0.992 36.299 1.00 86.94 318 CYS A N 1
ATOM 2449 C CA . CYS A 1 318 ? -32.617 0.572 34.948 1.00 86.94 318 CYS A CA 1
ATOM 2450 C C . CYS A 1 318 ? -31.749 -0.694 34.992 1.00 86.94 318 CYS A C 1
ATOM 2452 O O . CYS A 1 318 ? -30.835 -0.787 35.811 1.00 86.94 318 CYS A O 1
ATOM 2454 N N . ASP A 1 319 ? -31.992 -1.643 34.088 1.00 90.75 319 ASP A N 1
ATOM 2455 C CA . ASP A 1 319 ? -31.246 -2.905 34.068 1.00 90.75 319 ASP A CA 1
ATOM 2456 C C . ASP A 1 319 ? -29.783 -2.744 33.636 1.00 90.75 319 ASP A C 1
ATOM 2458 O O . ASP A 1 319 ? -29.001 -3.661 33.856 1.00 90.75 319 ASP A O 1
ATOM 2462 N N . LEU A 1 320 ? -29.377 -1.590 33.090 1.00 90.56 320 LEU A N 1
ATOM 2463 C CA . LEU A 1 320 ? -27.958 -1.262 32.899 1.00 90.56 320 LEU A CA 1
ATOM 2464 C C . LEU A 1 320 ? -27.241 -0.934 34.215 1.00 90.56 320 LEU A C 1
ATOM 2466 O O . LEU A 1 320 ? -26.023 -1.062 34.276 1.00 90.56 320 LEU A O 1
ATOM 2470 N N . LEU A 1 321 ? -27.971 -0.541 35.264 1.00 91.62 321 LEU A N 1
ATOM 2471 C CA . LEU A 1 321 ? -27.427 -0.102 36.552 1.00 91.62 321 LEU A CA 1
ATOM 2472 C C . LEU A 1 321 ? -27.298 -1.266 37.540 1.00 91.62 321 LEU A C 1
ATOM 2474 O O . LEU A 1 321 ? -27.772 -1.189 38.674 1.00 91.62 321 LEU A O 1
ATOM 2478 N N . VAL A 1 322 ? -26.673 -2.356 37.094 1.00 92.75 322 VAL A N 1
ATOM 2479 C CA . VAL A 1 322 ? -26.456 -3.557 37.910 1.00 92.75 322 VAL A CA 1
ATOM 2480 C C . VAL A 1 322 ? -24.981 -3.941 37.978 1.00 92.75 322 VAL A C 1
ATOM 2482 O O . VAL A 1 322 ? -24.238 -3.761 37.011 1.00 92.75 322 VAL A O 1
ATOM 2485 N N . ILE A 1 323 ? -24.571 -4.527 39.103 1.00 94.81 323 ILE A N 1
ATOM 2486 C CA . ILE A 1 323 ? -23.240 -5.122 39.291 1.00 94.81 323 ILE A CA 1
ATOM 2487 C C . ILE A 1 323 ? -23.351 -6.610 39.652 1.00 94.81 323 ILE A C 1
ATOM 2489 O O . ILE A 1 323 ? -24.343 -7.022 40.261 1.00 94.81 323 ILE A O 1
ATOM 2493 N N . PRO A 1 324 ? -22.361 -7.441 39.282 1.00 96.38 324 PRO A N 1
ATOM 2494 C CA . PRO A 1 324 ? -22.365 -8.858 39.619 1.00 96.38 324 PRO A CA 1
ATOM 2495 C C . PRO A 1 324 ? -21.998 -9.078 41.088 1.00 96.38 324 PRO A C 1
ATOM 2497 O O . PRO A 1 324 ? -20.881 -8.772 41.510 1.00 96.38 324 PRO A O 1
ATOM 2500 N N . LEU A 1 325 ? -22.904 -9.668 41.868 1.00 94.50 325 LEU A N 1
ATOM 2501 C CA . LEU A 1 325 ? -22.616 -10.119 43.229 1.00 94.50 325 LEU A CA 1
ATOM 2502 C C . LEU A 1 325 ? -23.039 -11.576 43.420 1.00 94.50 325 LEU A C 1
ATOM 2504 O O . LEU A 1 325 ? -24.000 -12.061 42.827 1.00 94.50 325 LEU A O 1
ATOM 2508 N N . CYS A 1 326 ? -22.293 -12.291 44.261 1.00 93.62 326 CYS A N 1
ATOM 2509 C CA . CYS A 1 326 ? -22.789 -13.532 44.841 1.00 93.62 326 CYS A CA 1
ATOM 2510 C C . CYS A 1 326 ? -23.728 -13.198 46.003 1.00 93.62 326 CYS A C 1
ATOM 2512 O O . CYS A 1 326 ? -23.558 -12.158 46.651 1.00 93.62 326 CYS A O 1
ATOM 2514 N N . ARG A 1 327 ? -24.657 -14.099 46.324 1.00 92.38 327 ARG A N 1
ATOM 2515 C CA . ARG A 1 327 ? -25.648 -13.899 47.389 1.00 92.38 327 ARG A CA 1
ATOM 2516 C C . ARG A 1 327 ? -25.056 -13.402 48.711 1.00 92.38 327 ARG A C 1
ATOM 2518 O O . ARG A 1 327 ? -25.568 -12.458 49.299 1.00 92.38 327 ARG A O 1
ATOM 2525 N N . VAL A 1 328 ? -23.930 -13.976 49.138 1.00 93.56 328 VAL A N 1
ATOM 2526 C CA . VAL A 1 328 ? -23.259 -13.594 50.392 1.00 93.56 328 VAL A CA 1
ATOM 2527 C C . VAL A 1 328 ? -22.765 -12.145 50.337 1.00 93.56 328 VAL A C 1
ATOM 2529 O O . VAL A 1 328 ? -23.024 -11.372 51.255 1.00 93.56 328 VAL A O 1
ATOM 2532 N N . CYS A 1 329 ? -22.077 -11.748 49.261 1.00 93.25 329 CYS A N 1
ATOM 2533 C CA . CYS A 1 329 ? -21.615 -10.367 49.090 1.00 93.25 329 CYS A CA 1
ATOM 2534 C C . CYS A 1 329 ? -22.774 -9.387 48.903 1.00 93.25 329 CYS A C 1
ATOM 2536 O O . CYS A 1 329 ? -22.679 -8.263 49.385 1.00 93.25 329 CYS A O 1
ATOM 2538 N N . HIS A 1 330 ? -23.858 -9.814 48.254 1.00 94.06 330 HIS A N 1
ATOM 2539 C CA . HIS A 1 330 ? -25.066 -9.015 48.088 1.00 94.06 330 HIS A CA 1
ATOM 2540 C C . HIS A 1 330 ? -25.723 -8.699 49.440 1.00 94.06 330 HIS A C 1
ATOM 2542 O O . HIS A 1 330 ? -25.982 -7.536 49.742 1.00 94.06 330 HIS A O 1
ATOM 2548 N N . ASP A 1 331 ? -25.899 -9.708 50.297 1.00 93.75 331 ASP A N 1
ATOM 2549 C CA . ASP A 1 331 ? -26.457 -9.524 51.640 1.00 93.75 331 ASP A CA 1
ATOM 2550 C C . ASP A 1 331 ? -25.529 -8.677 52.532 1.00 93.75 331 ASP A C 1
ATOM 2552 O O . ASP A 1 331 ? -25.998 -7.859 53.323 1.00 93.75 331 ASP A O 1
ATOM 2556 N N . MET A 1 332 ? -24.205 -8.839 52.408 1.00 92.56 332 MET A N 1
ATOM 2557 C CA . MET A 1 332 ? -23.229 -8.012 53.135 1.00 92.56 332 MET A CA 1
ATOM 2558 C C . MET A 1 332 ? -23.291 -6.540 52.721 1.00 92.56 332 MET A C 1
ATOM 2560 O O . MET A 1 332 ? -23.237 -5.670 53.590 1.00 92.56 332 MET A O 1
ATOM 2564 N N . LEU A 1 333 ? -23.451 -6.266 51.424 1.00 92.62 333 LEU A N 1
ATOM 2565 C CA . LEU A 1 333 ? -23.624 -4.909 50.915 1.00 92.62 333 LEU A CA 1
ATOM 2566 C C . LEU A 1 333 ? -24.890 -4.268 51.499 1.00 92.62 333 LEU A C 1
ATOM 2568 O O . LEU A 1 333 ? -24.817 -3.160 52.023 1.00 92.62 333 LEU A O 1
ATOM 2572 N N . HIS A 1 334 ? -26.028 -4.973 51.497 1.00 92.75 334 HIS A N 1
ATOM 2573 C CA . HIS A 1 334 ? -27.279 -4.445 52.070 1.00 92.75 334 HIS A CA 1
ATOM 2574 C C . HIS A 1 334 ? -27.221 -4.222 53.583 1.00 92.75 334 HIS A C 1
ATOM 2576 O O . HIS A 1 334 ? -27.905 -3.338 54.094 1.00 92.75 334 HIS A O 1
ATOM 2582 N N . LYS A 1 335 ? -26.399 -4.985 54.315 1.00 94.44 335 LYS A N 1
ATOM 2583 C CA . LYS A 1 335 ? -26.200 -4.776 55.760 1.00 94.44 335 LYS A CA 1
ATOM 2584 C C . LYS A 1 335 ? -25.488 -3.462 56.064 1.00 94.44 335 LYS A C 1
ATOM 2586 O O . LYS A 1 335 ? -25.848 -2.791 57.027 1.00 94.44 335 LYS A O 1
ATOM 2591 N N . ASN A 1 336 ? -24.456 -3.120 55.293 1.00 93.00 336 ASN A N 1
ATOM 2592 C CA . ASN A 1 336 ? -23.730 -1.865 55.455 1.00 93.00 336 ASN A CA 1
ATOM 2593 C C . ASN A 1 336 ? -23.014 -1.481 54.155 1.00 93.00 336 ASN A C 1
ATOM 2595 O O . ASN A 1 336 ? -21.868 -1.870 53.920 1.00 93.00 336 ASN A O 1
ATOM 2599 N N . VAL A 1 337 ? -23.692 -0.669 53.344 1.00 90.88 337 VAL A N 1
ATOM 2600 C CA . VAL A 1 337 ? -23.194 -0.221 52.038 1.00 90.88 337 VAL A CA 1
ATOM 2601 C C . VAL A 1 337 ? -21.852 0.493 52.171 1.00 90.88 337 VAL A C 1
ATOM 2603 O O . VAL A 1 337 ? -20.924 0.191 51.429 1.00 90.88 337 VAL A O 1
ATOM 2606 N N . LYS A 1 338 ? -21.723 1.398 53.149 1.00 91.88 338 LYS A N 1
ATOM 2607 C CA . LYS A 1 338 ? -20.518 2.217 53.327 1.00 91.88 338 LYS A CA 1
ATOM 2608 C C . LYS A 1 338 ? -19.296 1.357 53.646 1.00 91.88 338 LYS A C 1
ATOM 2610 O O . LYS A 1 338 ? -18.280 1.473 52.971 1.00 91.88 338 LYS A O 1
ATOM 2615 N N . ALA A 1 339 ? -19.412 0.462 54.627 1.00 92.56 339 ALA A N 1
ATOM 2616 C CA . ALA A 1 339 ? -18.314 -0.433 54.992 1.00 92.56 339 ALA A CA 1
ATOM 2617 C C . ALA A 1 339 ? -17.949 -1.386 53.840 1.00 92.56 339 ALA A C 1
ATOM 2619 O O . ALA A 1 339 ? -16.775 -1.676 53.612 1.00 92.56 339 ALA A O 1
ATOM 2620 N N . TRP A 1 340 ? -18.951 -1.852 53.086 1.00 93.56 340 TRP A N 1
ATOM 2621 C CA . TRP A 1 340 ? -18.712 -2.693 51.919 1.00 93.56 340 TRP A CA 1
ATOM 2622 C C . TRP A 1 340 ? -17.951 -1.938 50.822 1.00 93.56 340 TRP A C 1
ATOM 2624 O O . TRP A 1 340 ? -16.984 -2.477 50.286 1.00 93.56 340 TRP A O 1
ATOM 2634 N N . GLU A 1 341 ? -18.343 -0.701 50.506 1.00 92.44 341 GLU A N 1
ATOM 2635 C CA . GLU A 1 341 ? -17.670 0.131 49.500 1.00 92.44 341 GLU A CA 1
ATOM 2636 C C . GLU A 1 341 ? -16.256 0.550 49.924 1.00 92.44 341 GLU A C 1
ATOM 2638 O O . GLU A 1 341 ? -15.365 0.597 49.079 1.00 92.44 341 GLU A O 1
ATOM 2643 N N . GLU A 1 342 ? -16.017 0.802 51.213 1.00 90.25 342 GLU A N 1
ATOM 2644 C CA . GLU A 1 342 ? -14.672 1.071 51.746 1.00 90.25 342 GLU A CA 1
ATOM 2645 C C . GLU A 1 342 ? -13.735 -0.132 51.558 1.00 90.25 342 GLU A C 1
ATOM 2647 O O . GLU A 1 342 ? -12.566 0.039 51.217 1.00 90.25 342 GLU A O 1
ATOM 2652 N N . GLN A 1 343 ? -14.250 -1.353 51.728 1.00 91.06 343 GLN A N 1
ATOM 2653 C CA . GLN A 1 343 ? -13.464 -2.577 51.581 1.00 91.06 343 GLN A CA 1
ATOM 2654 C C . GLN A 1 343 ? -13.294 -3.021 50.120 1.00 91.06 343 GLN A C 1
ATOM 2656 O O . GLN A 1 343 ? -12.230 -3.509 49.743 1.00 91.06 343 GLN A O 1
ATOM 2661 N N . ASN A 1 344 ? -14.343 -2.907 49.303 1.00 89.25 344 ASN A N 1
ATOM 2662 C CA . ASN A 1 344 ? -14.413 -3.535 47.979 1.00 89.25 344 ASN A CA 1
ATOM 2663 C C . ASN A 1 344 ? -14.368 -2.516 46.830 1.00 89.25 344 ASN A C 1
ATOM 2665 O O . ASN A 1 344 ? -14.267 -2.906 45.669 1.00 89.25 344 ASN A O 1
ATOM 2669 N N . GLY A 1 345 ? -14.425 -1.217 47.127 1.00 89.44 345 GLY A N 1
ATOM 2670 C CA . GLY A 1 345 ? -14.566 -0.138 46.154 1.00 89.44 345 GLY A CA 1
ATOM 2671 C C . GLY A 1 345 ? -16.026 0.261 45.911 1.00 89.44 345 GLY A C 1
ATOM 2672 O O . GLY A 1 345 ? -16.956 -0.514 46.132 1.00 89.44 345 GLY A O 1
ATOM 2673 N N . SER A 1 346 ? -16.222 1.489 45.423 1.00 90.31 346 SER A N 1
ATOM 2674 C CA . SER A 1 346 ? -17.550 2.072 45.181 1.00 90.31 346 SER A CA 1
ATOM 2675 C C . SER A 1 346 ? -18.397 1.246 44.206 1.00 90.31 346 SER A C 1
ATOM 2677 O O . SER A 1 346 ? -17.904 0.798 43.165 1.00 90.31 346 SER A O 1
ATOM 2679 N N . GLN A 1 347 ? -19.701 1.139 44.478 1.00 92.31 347 GLN A N 1
ATOM 2680 C CA . GLN A 1 347 ? -20.668 0.528 43.564 1.00 92.31 347 GLN A CA 1
ATOM 2681 C C . GLN A 1 347 ? -20.673 1.202 42.187 1.00 92.31 347 GLN A C 1
ATOM 2683 O O . GLN A 1 347 ? -20.742 0.513 41.172 1.00 92.31 347 GLN A O 1
ATOM 2688 N N . LEU A 1 348 ? -20.540 2.534 42.126 1.00 90.06 348 LEU A N 1
ATOM 2689 C CA . LEU A 1 348 ? -20.508 3.275 40.859 1.00 90.06 348 LEU A CA 1
ATOM 2690 C C . LEU A 1 348 ? -19.263 2.940 40.030 1.00 90.06 348 LEU A C 1
ATOM 2692 O O . LEU A 1 348 ? -19.337 2.832 38.805 1.00 90.06 348 LEU A O 1
ATOM 2696 N N . LEU A 1 349 ? -18.124 2.715 40.688 1.00 88.38 349 LEU A N 1
ATOM 2697 C CA . LEU A 1 349 ? -16.907 2.275 40.009 1.00 88.38 349 LEU A CA 1
ATOM 2698 C C . LEU A 1 349 ? -17.058 0.845 39.475 1.00 88.38 349 LEU A C 1
ATOM 2700 O O . LEU A 1 349 ? -16.667 0.561 38.341 1.00 88.38 349 LEU A O 1
ATOM 2704 N N . TRP A 1 350 ? -17.652 -0.055 40.262 1.00 93.00 350 TRP A N 1
ATOM 2705 C CA . TRP A 1 350 ? -17.959 -1.413 39.812 1.00 93.00 350 TRP A CA 1
ATOM 2706 C C . TRP A 1 350 ? -18.947 -1.441 38.654 1.00 93.00 350 TRP A C 1
ATOM 2708 O O . TRP A 1 350 ? -18.773 -2.232 37.726 1.00 93.00 350 TRP A O 1
ATOM 2718 N N . LEU A 1 351 ? -19.927 -0.543 38.658 1.00 92.62 351 LEU A N 1
ATOM 2719 C CA . LEU A 1 351 ? -20.852 -0.356 37.552 1.00 92.62 351 LEU A CA 1
ATOM 2720 C C . LEU A 1 351 ? -20.121 0.083 36.283 1.00 92.62 351 LEU A C 1
ATOM 2722 O O . LEU A 1 351 ? -20.268 -0.564 35.248 1.00 92.62 351 LEU A O 1
ATOM 2726 N N . ALA A 1 352 ? -19.286 1.123 36.366 1.00 87.62 352 ALA A N 1
ATOM 2727 C CA . ALA A 1 352 ? -18.502 1.600 35.229 1.00 87.62 352 ALA A CA 1
ATOM 2728 C C . ALA A 1 352 ? -17.608 0.490 34.650 1.00 87.62 352 ALA A C 1
ATOM 2730 O O . ALA A 1 352 ? -17.567 0.294 33.437 1.00 87.62 352 ALA A O 1
ATOM 2731 N N . ARG A 1 353 ? -16.955 -0.303 35.512 1.00 89.12 353 ARG A N 1
ATOM 2732 C CA . ARG A 1 353 ? -16.149 -1.467 35.100 1.00 89.12 353 ARG A CA 1
ATOM 2733 C C . ARG A 1 353 ? -16.987 -2.569 34.454 1.00 89.12 353 ARG A C 1
ATOM 2735 O O . ARG A 1 353 ? -16.560 -3.152 33.461 1.00 89.12 353 ARG A O 1
ATOM 2742 N N . THR A 1 354 ? -18.167 -2.852 35.003 1.00 91.00 354 THR A N 1
ATOM 2743 C CA . THR A 1 354 ? -19.086 -3.871 34.474 1.00 91.00 354 THR A CA 1
ATOM 2744 C C . THR A 1 354 ? -19.579 -3.476 33.086 1.00 91.00 354 THR A C 1
ATOM 2746 O O . THR A 1 354 ? -19.515 -4.293 32.170 1.00 91.00 354 THR A O 1
ATOM 2749 N N . LEU A 1 355 ? -19.976 -2.214 32.901 1.00 91.38 355 LEU A N 1
ATOM 2750 C CA . LEU A 1 355 ? -20.392 -1.668 31.609 1.00 91.38 355 LEU A CA 1
ATOM 2751 C C . LEU A 1 355 ? -19.238 -1.638 30.603 1.00 91.38 355 LEU A C 1
ATOM 2753 O O . LEU A 1 355 ? -19.412 -2.100 29.479 1.00 91.38 355 LEU A O 1
ATOM 2757 N N . ALA A 1 356 ? -18.051 -1.175 31.008 1.00 86.56 356 ALA A N 1
ATOM 2758 C CA . ALA A 1 356 ? -16.861 -1.163 30.154 1.00 86.56 356 ALA A CA 1
ATOM 2759 C C . ALA A 1 356 ? -16.460 -2.574 29.704 1.00 86.56 356 ALA A C 1
ATOM 2761 O O . ALA A 1 356 ? -16.086 -2.784 28.553 1.00 86.56 356 ALA A O 1
ATOM 2762 N N . ARG A 1 357 ? -16.578 -3.571 30.590 1.00 86.31 357 ARG A N 1
ATOM 2763 C CA . ARG A 1 357 ? -16.381 -4.975 30.219 1.00 86.31 357 ARG A CA 1
ATOM 2764 C C . ARG A 1 357 ? -17.471 -5.440 29.263 1.00 86.31 357 ARG A C 1
ATOM 2766 O O . ARG A 1 357 ? -17.147 -6.067 28.262 1.00 86.31 357 ARG A O 1
ATOM 2773 N N . ALA A 1 358 ? -18.736 -5.145 29.558 1.00 88.12 358 ALA A N 1
ATOM 2774 C CA . ALA A 1 358 ? -19.865 -5.561 28.735 1.00 88.12 358 ALA A CA 1
ATOM 2775 C C . ALA A 1 358 ? -19.746 -5.042 27.295 1.00 88.12 358 ALA A C 1
ATOM 2777 O O . ALA A 1 358 ? -19.988 -5.797 26.356 1.00 88.12 358 ALA A O 1
ATOM 2778 N N . THR A 1 359 ? -19.322 -3.791 27.108 1.00 84.31 359 THR A N 1
ATOM 2779 C CA . THR A 1 359 ? -19.070 -3.219 25.779 1.00 84.31 359 THR A CA 1
ATOM 2780 C C . THR A 1 359 ? -17.776 -3.751 25.166 1.00 84.31 359 THR A C 1
ATOM 2782 O O . THR A 1 359 ? -17.776 -4.158 24.007 1.00 84.31 359 THR A O 1
ATOM 2785 N N . GLY A 1 360 ? -16.691 -3.834 25.944 1.00 78.56 360 GLY A N 1
ATOM 2786 C CA . GLY A 1 360 ? -15.379 -4.286 25.474 1.00 78.56 360 GLY A CA 1
ATOM 2787 C C . GLY A 1 360 ? -15.341 -5.737 24.987 1.00 78.56 360 GLY A C 1
ATOM 2788 O O . GLY A 1 360 ? -14.556 -6.055 24.099 1.00 78.56 360 GLY A O 1
ATOM 2789 N N . ILE A 1 361 ? -16.202 -6.612 25.523 1.00 79.94 361 ILE A N 1
ATOM 2790 C CA . ILE A 1 361 ? -16.302 -8.020 25.095 1.00 79.94 361 ILE A CA 1
ATOM 2791 C C . ILE A 1 361 ? -17.510 -8.306 24.189 1.00 79.94 361 ILE A C 1
ATOM 2793 O O . ILE A 1 361 ? -17.750 -9.460 23.842 1.00 79.94 361 ILE A O 1
ATOM 2797 N N . GLY A 1 362 ? -18.295 -7.285 23.833 1.00 80.62 362 GLY A N 1
ATOM 2798 C CA . GLY A 1 362 ? -19.459 -7.433 22.954 1.00 80.62 362 GLY A CA 1
ATOM 2799 C C . GLY A 1 362 ? -20.702 -8.062 23.599 1.00 80.62 362 GLY A C 1
ATOM 2800 O O . GLY A 1 362 ? -21.581 -8.539 22.887 1.00 80.62 362 GLY A O 1
ATOM 2801 N N . ALA A 1 363 ? -20.819 -8.058 24.930 1.00 82.06 363 ALA A N 1
ATOM 2802 C CA . ALA A 1 363 ? -22.080 -8.389 25.605 1.00 82.06 363 ALA A CA 1
ATOM 2803 C C . ALA A 1 363 ? -23.145 -7.292 25.399 1.00 82.06 363 ALA A C 1
ATOM 2805 O O . ALA A 1 363 ? -24.340 -7.580 25.380 1.00 82.06 363 ALA A O 1
ATOM 2806 N N . ILE A 1 364 ? -22.709 -6.043 25.209 1.00 82.38 364 ILE A N 1
ATOM 2807 C CA . ILE A 1 364 ? -23.519 -4.934 24.698 1.00 82.38 364 ILE A CA 1
ATOM 2808 C C . ILE A 1 364 ? -22.913 -4.493 23.366 1.00 82.38 364 ILE A C 1
ATOM 2810 O O . ILE A 1 364 ? -21.733 -4.156 23.300 1.00 82.38 364 ILE A O 1
ATOM 2814 N N . THR A 1 365 ? -23.726 -4.457 22.313 1.00 75.00 365 THR A N 1
ATOM 2815 C CA . THR A 1 365 ? -23.311 -4.020 20.974 1.00 75.00 365 THR A CA 1
ATOM 2816 C C . THR A 1 365 ? -24.314 -3.025 20.408 1.00 75.00 365 THR A C 1
ATOM 2818 O O . THR A 1 365 ? -25.520 -3.204 20.565 1.00 75.00 365 THR A O 1
ATOM 2821 N N . ALA A 1 366 ? -23.843 -2.001 19.699 1.00 66.38 366 ALA A N 1
ATOM 2822 C CA . ALA A 1 366 ? -24.723 -1.166 18.887 1.00 66.38 366 ALA A CA 1
ATOM 2823 C C . ALA A 1 366 ? -25.032 -1.900 17.574 1.00 66.38 366 ALA A C 1
ATOM 2825 O O . ALA A 1 366 ? -24.108 -2.272 16.844 1.00 66.38 366 ALA A O 1
ATOM 2826 N N . ALA A 1 367 ? -26.312 -2.116 17.261 1.00 58.47 367 ALA A N 1
ATOM 2827 C CA . ALA A 1 367 ? -26.672 -2.554 15.920 1.00 58.47 367 ALA A CA 1
ATOM 2828 C C . ALA A 1 367 ? -26.422 -1.385 14.967 1.00 58.47 367 ALA A C 1
ATOM 2830 O O . ALA A 1 367 ? -26.952 -0.293 15.159 1.00 58.47 367 ALA A O 1
ATOM 2831 N N . ARG A 1 368 ? -25.598 -1.607 13.945 1.00 49.59 368 ARG A N 1
ATOM 2832 C CA . ARG A 1 368 ? -25.533 -0.685 12.813 1.00 49.59 368 ARG A CA 1
ATOM 2833 C C . ARG A 1 368 ? -26.801 -0.894 11.996 1.00 49.59 368 ARG A C 1
ATOM 2835 O O . ARG A 1 368 ? -27.161 -2.047 11.738 1.00 49.59 368 ARG A O 1
ATOM 2842 N N . ALA A 1 369 ? -27.483 0.191 11.637 1.00 41.53 369 ALA A N 1
ATOM 2843 C CA . ALA A 1 369 ? -28.565 0.119 10.668 1.00 41.53 369 ALA A CA 1
ATOM 2844 C C . ALA A 1 369 ? -28.052 -0.627 9.426 1.00 41.53 369 ALA A C 1
ATOM 2846 O O . ALA A 1 369 ? -26.902 -0.449 9.017 1.00 41.53 369 ALA A O 1
ATOM 2847 N N . LYS A 1 370 ? -28.879 -1.518 8.873 1.00 39.97 370 LYS A N 1
ATOM 2848 C CA . LYS A 1 370 ? -28.660 -1.985 7.506 1.00 39.97 370 LYS A CA 1
ATOM 2849 C C . LYS A 1 370 ? -28.978 -0.788 6.616 1.00 39.97 370 LYS A C 1
ATOM 2851 O O . LYS A 1 370 ? -30.157 -0.509 6.418 1.00 39.97 370 LYS A O 1
ATOM 2856 N N . GLU A 1 371 ? -27.951 -0.055 6.209 1.00 37.62 371 GLU A N 1
ATOM 2857 C CA . GLU A 1 371 ? -28.037 0.839 5.050 1.00 37.62 371 GLU A CA 1
ATOM 2858 C C . GLU A 1 371 ? -28.144 0.014 3.767 1.00 37.62 371 GLU A C 1
ATOM 2860 O O . GLU A 1 371 ? -27.447 -1.030 3.676 1.00 37.62 371 GLU A O 1
#

InterPro domains:
  IPR003615 HNH nuclease [cd00085] (288-334)
  IPR010373 Protein of unknown function DUF968 [PF06147] (159-362)

Sequence (371 aa):
MRAILTAFPQNGARVTLLKSGNLTHRLRDGQRIMICDVPRQLENTPAGEIPESGQWLAQDEALQSFFSDSRVINAAGGPEGLKTWVGRMPDCQCADGDHVRNLTTAQTQDGGAVRLCHACDNTHYMKGYRDLSGVITRNRAEWIVDYARMSLRLGREHQVTLPELFCWAVLRGVTDAMPVNVIRRFASLPEDEVLTGTIKEADINPWQLSARQLVEKKAGEGISAIPPDIYTVPNAKKLIKDSGLNGTATERVKPVLTLSVDSDPAAGYMRKPKMIRLELPEYTRWVKRQPCCGCGKQADDPHHIIGNGFGGTGTKACDLLVIPLCRVCHDMLHKNVKAWEEQNGSQLLWLARTLARATGIGAITAARAKE

Secondary structure (DSSP, 8-state):
-EEE-EEEEETTTTEEEEE-GGGGGG--TT------PPPGGGTTSPSEEEPSSS-GGGG-GGGHHHHH-HHHHHHTTHHHHHHHHHTT-SS---SSS---S-EEEEE-TTS-EEEEEHHHHHHHHTTTTGGGHHHHHHHHHHHHHHHHHHHTT--TT----HHHHHHHHHHTT-GGGS-HHHHTTTS--PPP----S---GGG--TT---HHHHHHHHHHHHHHTS---S-S-S---SS----------------S-B----SS-GGGGSSS--PPPP--HHHHHHHTTSBPTTTSSBP-EEEE---TTS--TTPPPPTTSEEEE-HHHHHHHHH-HHHHHHHH--HHHHHHHHHHHHHHTTSSBPPPP--

pLDDT: mean 81.51, std 17.56, range [28.62, 97.19]

Foldseek 3Di:
DDWAWDWDAPPVVRDIDTCQDVCPVVDDPPDDDDDDPDDPLCPVPDTTDDDLDFASQLVDPLCLQVLLDQLLCVLLVFLVLLQVVQVPDCDAPDPDDDADNAWDWDAAPSSFIGIHGPVVCVVCVVVRCPVCVVVRSSSSSRSSQQSLCVVVVHDPSDHDDLVSSCVSCLVSVNNLSRDLVSVVVPDDFDDDDPPDDDDDPVPDDPPDDHSSRVRNVVSVVVVVPDDPDPDDDPDDPDDDDDDDDDDDDPDPPDQLDEDDDDPCPPQVPDPDRDDDAADRPSLQVVQQQAQALQPRPRFRGFAADDDPPQDDDPDGGHSLRTHGHHPVLSVVCVVPVVVSCVRRNHSVVRSVVSVCVCVVVRNHDYDDPPD

Organism: Salmonella diarizonae (NCBI:txid59204)

Radius of gyration: 32.86 Å; chains: 1; bounding box: 78×64×99 Å